Protein AF-0000000066290153 (afdb_homodimer)

InterPro domains:
  IPR003746 Protein of unknown function DUF167 [MF_00634] (7-95)
  IPR003746 Protein of unknown function DUF167 [PF02594] (12-81)
  IPR003746 Protein of unknown function DUF167 [PTHR13420] (4-84)
  IPR003746 Protein of unknown function DUF167 [SM01152] (7-83)
  IPR003746 Protein of unknown function DUF167 [TIGR00251] (12-81)
  IPR036591 YggU-like superfamily [G3DSA:3.30.1200.10] (1-94)
  IPR036591 YggU-like superfamily [SSF69786] (3-86)

Structure (mmCIF, N/CA/C/O backbone):
data_AF-0000000066290153-model_v1
#
loop_
_entity.id
_entity.type
_entity.pdbx_description
1 polymer 'UPF0235 protein A2cp1_1215'
#
loop_
_atom_site.group_PDB
_atom_site.id
_atom_site.type_symbol
_atom_site.label_atom_id
_atom_site.label_alt_id
_atom_site.label_comp_id
_atom_site.label_asym_id
_atom_site.label_entity_id
_atom_site.label_seq_id
_atom_site.pdbx_PDB_ins_code
_atom_site.Cartn_x
_atom_site.Cartn_y
_atom_site.Cartn_z
_atom_site.occupancy
_atom_site.B_iso_or_equiv
_atom_site.auth_seq_id
_atom_site.auth_comp_id
_atom_site.auth_asym_id
_atom_site.auth_atom_id
_atom_site.pdbx_PDB_model_num
ATOM 1 N N . MET A 1 1 ? 1.894 6.891 20.047 1 79.31 1 MET A N 1
ATOM 2 C CA . MET A 1 1 ? 3.133 7.406 19.469 1 79.31 1 MET A CA 1
ATOM 3 C C . MET A 1 1 ? 2.996 8.883 19.109 1 79.31 1 MET A C 1
ATOM 5 O O . MET A 1 1 ? 1.9 9.359 18.812 1 79.31 1 MET A O 1
ATOM 9 N N . ALA A 1 2 ? 4.18 9.609 19.156 1 89.5 2 ALA A N 1
ATOM 10 C CA . ALA A 1 2 ? 4.184 11.07 19.062 1 89.5 2 ALA A CA 1
ATOM 11 C C . ALA A 1 2 ? 3.672 11.531 17.688 1 89.5 2 ALA A C 1
ATOM 13 O O . ALA A 1 2 ? 3.129 12.633 17.578 1 89.5 2 ALA A O 1
ATOM 14 N N . TRP A 1 3 ? 3.691 10.664 16.734 1 97.62 3 TRP A N 1
ATOM 15 C CA . TRP A 1 3 ? 3.43 11.148 15.383 1 97.62 3 TRP A CA 1
ATOM 16 C C . TRP A 1 3 ? 1.979 10.906 14.984 1 97.62 3 TRP A C 1
ATOM 18 O O . TRP A 1 3 ? 1.568 11.234 13.867 1 97.62 3 TRP A O 1
ATOM 28 N N . ALA A 1 4 ? 1.177 10.398 15.883 1 98.19 4 ALA A N 1
ATOM 29 C CA . ALA A 1 4 ? -0.221 10.109 15.57 1 98.19 4 ALA A CA 1
ATOM 30 C C . ALA A 1 4 ? -1.14 10.578 16.703 1 98.19 4 ALA A C 1
ATOM 32 O O . ALA A 1 4 ? -0.844 10.367 17.875 1 98.19 4 ALA A O 1
ATOM 33 N N . ARG A 1 5 ? -2.205 11.188 16.312 1 98.31 5 ARG A N 1
ATOM 34 C CA . ARG A 1 5 ? -3.188 11.625 17.312 1 98.31 5 ARG A CA 1
ATOM 35 C C . ARG A 1 5 ? -4.605 11.516 16.75 1 98.31 5 ARG A C 1
ATOM 37 O O . ARG A 1 5 ? -4.801 11.5 15.539 1 98.31 5 ARG A O 1
ATOM 44 N N . ASP A 1 6 ? -5.543 11.438 17.625 1 98.44 6 ASP A N 1
ATOM 45 C CA . ASP A 1 6 ? -6.945 11.445 17.219 1 98.44 6 ASP A CA 1
ATOM 46 C C . ASP A 1 6 ? -7.504 12.867 17.188 1 98.44 6 ASP A C 1
ATOM 48 O O . ASP A 1 6 ? -7.246 13.656 18.094 1 98.44 6 ASP A O 1
ATOM 52 N N . GLU A 1 7 ? -8.156 13.188 16.109 1 96.94 7 GLU A N 1
ATOM 53 C CA . GLU A 1 7 ? -8.859 14.461 16 1 96.94 7 GLU A CA 1
ATOM 54 C C . GLU A 1 7 ? -10.18 14.305 15.258 1 96.94 7 GLU A C 1
ATOM 56 O O . GLU A 1 7 ? -10.188 13.961 14.07 1 96.94 7 GLU A O 1
ATOM 61 N N . GLY A 1 8 ? -11.312 14.594 15.906 1 93.44 8 GLY A N 1
ATOM 62 C CA . GLY A 1 8 ? -12.609 14.617 15.242 1 93.44 8 GLY A CA 1
ATOM 63 C C . GLY A 1 8 ? -12.961 13.297 14.586 1 93.44 8 GLY A C 1
ATOM 64 O O . GLY A 1 8 ? -13.367 13.273 13.422 1 93.44 8 GLY A O 1
ATOM 65 N N . GLY A 1 9 ? -12.664 12.141 15.117 1 93.69 9 GLY A N 1
ATOM 66 C CA . GLY A 1 9 ? -13.047 10.836 14.594 1 93.69 9 GLY A CA 1
ATOM 67 C C . GLY A 1 9 ? -12.086 10.32 13.539 1 93.69 9 GLY A C 1
ATOM 68 O O . GLY A 1 9 ? -12.406 9.383 12.797 1 93.69 9 GLY A O 1
ATOM 69 N N . ALA A 1 10 ? -10.938 11.039 13.453 1 98.25 10 ALA A N 1
ATOM 70 C CA . ALA A 1 10 ? -9.922 10.641 12.484 1 98.25 10 ALA A CA 1
ATOM 71 C C . ALA A 1 10 ? -8.539 10.617 13.117 1 98.25 10 ALA A C 1
ATOM 73 O O . ALA A 1 10 ? -8.328 11.195 14.188 1 98.25 10 ALA A O 1
ATOM 74 N N . ALA A 1 11 ? -7.73 9.844 12.492 1 98.69 11 ALA A N 1
ATOM 75 C CA . ALA A 1 11 ? -6.32 9.93 12.859 1 98.69 11 ALA A CA 1
ATOM 76 C C . ALA A 1 11 ? -5.617 11.047 12.102 1 98.69 11 ALA A C 1
ATOM 78 O O . ALA A 1 11 ? -5.84 11.227 10.906 1 98.69 11 ALA A O 1
ATOM 79 N N . VAL A 1 12 ? -4.84 11.781 12.82 1 98.81 12 VAL A N 1
ATOM 80 C CA . VAL A 1 12 ? -3.973 12.781 12.211 1 98.81 12 VAL A CA 1
ATOM 81 C C . VAL A 1 12 ? -2.512 12.375 12.383 1 98.81 12 VAL A C 1
ATOM 83 O O . VAL A 1 12 ? -2.059 12.133 13.508 1 98.81 12 VAL A O 1
ATOM 86 N N . LEU A 1 13 ? -1.799 12.328 11.258 1 98.69 13 LEU A N 1
ATOM 87 C CA . LEU A 1 13 ? -0.453 11.766 11.242 1 98.69 13 LEU A CA 1
ATOM 88 C C . LEU A 1 13 ? 0.575 12.836 10.867 1 98.69 13 LEU A C 1
ATOM 90 O O . LEU A 1 13 ? 0.387 13.57 9.898 1 98.69 13 LEU A O 1
ATOM 94 N N . GLU A 1 14 ? 1.616 12.938 11.633 1 98.62 14 GLU A N 1
ATOM 95 C CA . GLU A 1 14 ? 2.789 13.734 11.289 1 98.62 14 GLU A CA 1
ATOM 96 C C . GLU A 1 14 ? 3.836 12.891 10.562 1 98.62 14 GLU A C 1
ATOM 98 O O . GLU A 1 14 ? 4.395 11.961 11.133 1 98.62 14 GLU A O 1
ATOM 103 N N . ILE A 1 15 ? 4.105 13.312 9.273 1 98.19 15 ILE A N 1
ATOM 104 C CA . ILE A 1 15 ? 4.875 12.438 8.398 1 98.19 15 ILE A CA 1
ATOM 105 C C . ILE A 1 15 ? 6.082 13.188 7.844 1 98.19 15 ILE A C 1
ATOM 107 O O . ILE A 1 15 ? 5.977 14.367 7.484 1 98.19 15 ILE A O 1
ATOM 111 N N . LEU A 1 16 ? 7.199 12.562 7.828 1 97.69 16 LEU A N 1
ATOM 112 C CA . LEU A 1 16 ? 8.383 12.992 7.086 1 97.69 16 LEU A CA 1
ATOM 113 C C . LEU A 1 16 ? 8.57 12.148 5.832 1 97.69 16 LEU A C 1
ATOM 115 O O . LEU A 1 16 ? 8.844 10.945 5.918 1 97.69 16 LEU A O 1
ATOM 119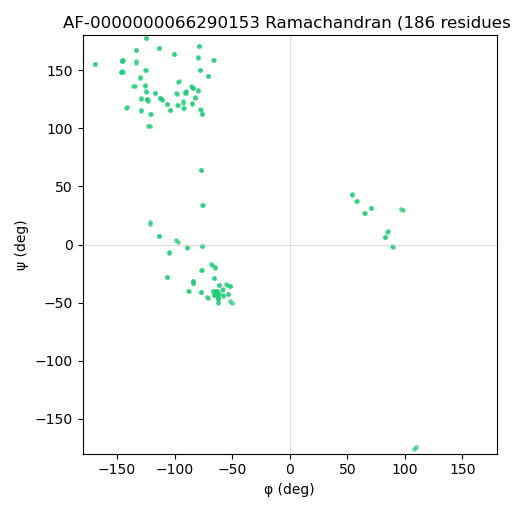 N N . VAL A 1 17 ? 8.469 12.766 4.637 1 97.12 17 VAL A N 1
ATOM 120 C CA . VAL A 1 17 ? 8.5 12.031 3.375 1 97.12 17 VAL A CA 1
ATOM 121 C C . VAL A 1 17 ? 9.914 12.062 2.797 1 97.12 17 VAL A C 1
ATOM 123 O O . VAL A 1 17 ? 10.586 13.094 2.844 1 97.12 17 VAL A O 1
ATOM 126 N N . GLN A 1 18 ? 10.328 10.953 2.252 1 96.94 18 GLN A N 1
ATOM 127 C CA . GLN A 1 18 ? 11.555 10.828 1.476 1 96.94 18 GLN A CA 1
ATOM 128 C C . GLN A 1 18 ? 11.273 10.328 0.064 1 96.94 18 GLN A C 1
ATOM 130 O O . GLN A 1 18 ? 11.117 9.117 -0.153 1 96.94 18 GLN A O 1
ATOM 135 N N . PRO A 1 19 ? 11.281 11.172 -0.861 1 96.94 19 PRO A N 1
ATOM 136 C CA . PRO A 1 19 ? 11.055 10.75 -2.246 1 96.94 19 PRO A CA 1
ATOM 137 C C . PRO A 1 19 ? 12.297 10.125 -2.883 1 96.94 19 PRO A C 1
ATOM 139 O O . PRO A 1 19 ? 13.336 10.008 -2.229 1 96.94 19 PRO A O 1
ATOM 142 N N . ARG A 1 20 ? 12.102 9.547 -4.078 1 96.38 20 ARG A N 1
ATOM 143 C CA . ARG A 1 20 ? 13.141 8.938 -4.895 1 96.38 20 ARG A CA 1
ATOM 144 C C . ARG A 1 20 ? 13.75 7.723 -4.195 1 96.38 20 ARG A C 1
ATOM 146 O O . ARG A 1 20 ? 14.945 7.457 -4.324 1 96.38 20 ARG A O 1
ATOM 153 N N . ALA A 1 21 ? 12.961 7.148 -3.385 1 97.06 21 ALA A N 1
ATOM 154 C CA . ALA A 1 21 ? 13.398 5.895 -2.781 1 97.06 21 ALA A CA 1
ATOM 155 C C . ALA A 1 21 ? 13.203 4.727 -3.748 1 97.06 21 ALA A C 1
ATOM 157 O O . ALA A 1 21 ? 12.445 4.832 -4.715 1 97.06 21 ALA A O 1
ATOM 158 N N . SER A 1 22 ? 13.891 3.674 -3.506 1 95.25 22 SER A N 1
ATOM 159 C CA . SER A 1 22 ? 13.781 2.492 -4.355 1 95.25 22 SER A CA 1
ATOM 160 C C . SER A 1 22 ? 12.5 1.722 -4.074 1 95.25 22 SER A C 1
ATOM 162 O O . SER A 1 22 ? 12.047 0.928 -4.902 1 95.25 22 SER A O 1
ATOM 164 N N . ARG A 1 23 ? 11.922 1.945 -2.846 1 95.44 23 ARG A N 1
ATOM 165 C CA . ARG A 1 23 ? 10.68 1.279 -2.473 1 95.44 23 ARG A CA 1
ATOM 166 C C . ARG A 1 23 ? 9.812 2.186 -1.606 1 95.44 23 ARG A C 1
ATOM 168 O O . ARG A 1 23 ? 10.305 3.156 -1.025 1 95.44 23 ARG A O 1
ATOM 175 N N . THR A 1 24 ? 8.547 1.884 -1.573 1 95.88 24 THR A N 1
ATOM 176 C CA . THR A 1 24 ? 7.594 2.594 -0.728 1 95.88 24 THR A CA 1
ATOM 177 C C . THR A 1 24 ? 7.348 1.83 0.571 1 95.88 24 THR A C 1
ATOM 179 O O . THR A 1 24 ? 6.883 0.689 0.547 1 95.88 24 THR A O 1
ATOM 182 N N . ARG A 1 25 ? 7.676 2.51 1.738 1 95.88 25 ARG A N 1
ATOM 183 C CA . ARG A 1 25 ? 7.496 1.858 3.033 1 95.88 25 ARG A CA 1
ATOM 184 C C . ARG A 1 25 ? 7.652 2.857 4.176 1 95.88 25 ARG A C 1
ATOM 186 O O . ARG A 1 25 ? 8.281 3.902 4.008 1 95.88 25 ARG A O 1
ATOM 193 N N . ALA A 1 26 ? 7.051 2.564 5.305 1 96.62 26 ALA A N 1
ATOM 194 C CA . ALA A 1 26 ? 7.328 3.279 6.547 1 96.62 26 ALA A CA 1
ATOM 195 C C . ALA A 1 26 ? 8.617 2.781 7.191 1 96.62 26 ALA A C 1
ATOM 197 O O . ALA A 1 26 ? 8.844 1.572 7.289 1 96.62 26 ALA A O 1
ATOM 198 N N . VAL A 1 27 ? 9.523 3.719 7.621 1 94.38 27 VAL A N 1
ATOM 199 C CA . VAL A 1 27 ? 10.836 3.262 8.07 1 94.38 27 VAL A CA 1
ATOM 200 C C . VAL A 1 27 ? 11.078 3.701 9.508 1 94.38 27 VAL A C 1
ATOM 202 O O . VAL A 1 27 ? 12.219 3.754 9.969 1 94.38 27 VAL A O 1
ATOM 205 N N . GLY A 1 28 ? 10.07 4.035 10.25 1 93.25 28 GLY A N 1
ATOM 206 C CA . GLY A 1 28 ? 10.195 4.355 11.656 1 93.25 28 GLY A CA 1
ATOM 207 C C . GLY A 1 28 ? 10.016 5.832 11.953 1 93.25 28 GLY A C 1
ATOM 208 O O . GLY A 1 28 ? 9.641 6.605 11.07 1 93.25 28 GLY A O 1
ATOM 209 N N . GLU A 1 29 ? 10.219 6.156 13.242 1 93.88 29 GLU A N 1
ATOM 210 C CA . GLU A 1 29 ? 10.031 7.527 13.711 1 93.88 29 GLU A CA 1
ATOM 211 C C . GLU A 1 29 ? 11.328 8.328 13.594 1 93.88 29 GLU A C 1
ATOM 213 O O . GLU A 1 29 ? 12.406 7.824 13.922 1 93.88 29 GLU A O 1
ATOM 218 N N . HIS A 1 30 ? 11.211 9.461 13.023 1 93.62 30 HIS A N 1
ATOM 219 C CA . HIS A 1 30 ? 12.312 10.406 12.922 1 93.62 30 HIS A CA 1
ATOM 220 C C . HIS A 1 30 ? 11.906 11.789 13.406 1 93.62 30 HIS A C 1
ATOM 222 O O . HIS A 1 30 ? 11.07 12.445 12.781 1 93.62 30 HIS A O 1
ATOM 228 N N . ASP A 1 31 ? 12.492 12.289 14.484 1 92.25 31 ASP A N 1
ATOM 229 C CA . ASP A 1 31 ? 12.242 13.617 15.039 1 92.25 31 ASP A CA 1
ATOM 230 C C . ASP A 1 31 ? 10.758 13.836 15.289 1 92.25 31 ASP A C 1
ATOM 232 O O . ASP A 1 31 ? 10.188 14.844 14.859 1 92.25 31 ASP A O 1
ATOM 236 N N . GLY A 1 32 ? 10.117 12.867 15.82 1 94.75 32 GLY A N 1
ATOM 237 C CA . GLY A 1 32 ? 8.727 12.977 16.234 1 94.75 32 GLY A CA 1
ATOM 238 C C . GLY A 1 32 ? 7.754 12.766 15.086 1 94.75 32 GLY A C 1
ATOM 239 O O . GLY A 1 32 ? 6.543 12.914 15.258 1 94.75 32 GLY A O 1
ATOM 240 N N . ARG A 1 33 ? 8.266 12.383 13.93 1 97.31 33 ARG A N 1
ATOM 241 C CA . ARG A 1 33 ? 7.438 12.148 12.758 1 97.31 33 ARG A CA 1
ATOM 242 C C . ARG A 1 33 ? 7.656 10.742 12.195 1 97.31 33 ARG A C 1
ATOM 244 O O . ARG A 1 33 ? 8.703 10.133 12.438 1 97.31 33 ARG A O 1
ATOM 251 N N . LEU A 1 34 ? 6.621 10.234 11.594 1 97.94 34 LEU A N 1
ATOM 252 C CA . LEU A 1 34 ? 6.777 8.961 10.898 1 97.94 34 LEU A CA 1
ATOM 253 C C . LEU A 1 34 ? 7.473 9.164 9.555 1 97.94 34 LEU A C 1
ATOM 255 O O . LEU A 1 34 ? 6.965 9.875 8.688 1 97.94 34 LEU A O 1
ATOM 259 N N . LYS A 1 35 ? 8.609 8.586 9.461 1 97.62 35 LYS A N 1
ATOM 260 C CA . LYS A 1 35 ? 9.32 8.68 8.188 1 97.62 35 LYS A CA 1
ATOM 261 C C . LYS A 1 35 ? 8.82 7.645 7.191 1 97.62 35 LYS A C 1
ATOM 263 O O . LYS A 1 35 ? 8.742 6.457 7.512 1 97.62 35 LYS A O 1
ATOM 268 N N . ILE A 1 36 ? 8.43 8.125 5.992 1 97.81 36 ILE A N 1
ATOM 269 C CA . ILE A 1 36 ? 7.949 7.266 4.918 1 97.81 36 ILE A CA 1
ATOM 270 C C . ILE A 1 36 ? 8.797 7.48 3.664 1 97.81 36 ILE A C 1
ATOM 272 O O . ILE A 1 36 ? 8.945 8.617 3.201 1 97.81 36 ILE A O 1
ATOM 276 N N . GLN A 1 37 ? 9.367 6.406 3.164 1 97.62 37 GLN A N 1
ATOM 277 C CA . GLN A 1 37 ? 10.039 6.398 1.866 1 97.62 37 GLN A CA 1
ATOM 278 C C . GLN A 1 37 ? 9.039 6.184 0.734 1 97.62 37 GLN A C 1
ATOM 280 O O . GLN A 1 37 ? 8.164 5.32 0.829 1 97.62 37 GLN A O 1
ATOM 285 N N . LEU A 1 38 ? 9.148 6.953 -0.328 1 97.12 38 LEU A N 1
ATOM 286 C CA . LEU A 1 38 ? 8.242 6.844 -1.471 1 97.12 38 LEU A CA 1
ATOM 287 C C . LEU A 1 38 ? 9.031 6.605 -2.758 1 97.12 38 LEU A C 1
ATOM 289 O O . LEU A 1 38 ? 9.961 7.352 -3.068 1 97.12 38 LEU A O 1
ATOM 293 N N . ALA A 1 39 ? 8.688 5.562 -3.449 1 95.88 39 ALA A N 1
ATOM 294 C CA . ALA A 1 39 ? 9.219 5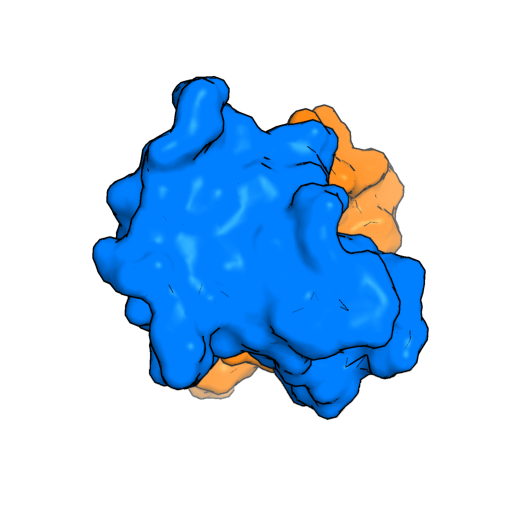.336 -4.789 1 95.88 39 ALA A CA 1
ATOM 295 C C . ALA A 1 39 ? 8.523 6.23 -5.812 1 95.88 39 ALA A C 1
ATOM 297 O O . ALA A 1 39 ? 7.824 5.742 -6.703 1 95.88 39 ALA A O 1
ATOM 298 N N . ALA A 1 40 ? 8.648 7.434 -5.738 1 94.75 40 ALA A N 1
ATOM 299 C CA . ALA A 1 40 ? 8.07 8.477 -6.578 1 94.75 40 ALA A CA 1
ATOM 300 C C . ALA A 1 40 ? 9.031 9.648 -6.738 1 94.75 40 ALA A C 1
ATOM 302 O O . ALA A 1 40 ? 9.844 9.922 -5.848 1 94.75 40 ALA A O 1
ATOM 303 N N . PRO A 1 41 ? 8.945 10.328 -7.898 1 94.19 41 PRO A N 1
ATOM 304 C CA . PRO A 1 41 ? 9.812 11.5 -8.07 1 94.19 41 PRO A CA 1
ATOM 305 C C . PRO A 1 41 ? 9.445 12.633 -7.117 1 94.19 41 PRO A C 1
ATOM 307 O O . PRO A 1 41 ? 8.328 12.68 -6.602 1 94.19 41 PRO A O 1
ATOM 310 N N . PRO A 1 42 ? 10.422 13.516 -6.895 1 91.38 42 PRO A N 1
ATOM 311 C CA . PRO A 1 42 ? 10.211 14.617 -5.949 1 91.38 42 PRO A CA 1
ATOM 312 C C . PRO A 1 42 ? 9.32 15.719 -6.52 1 91.38 42 PRO A C 1
ATOM 314 O O . PRO A 1 42 ? 9.719 16.891 -6.535 1 91.38 42 PRO A O 1
ATOM 317 N N . VAL A 1 43 ? 8.414 15.398 -7.289 1 90.69 43 VAL A N 1
ATOM 318 C CA . VAL A 1 43 ? 7.387 16.297 -7.789 1 90.69 43 VAL A CA 1
ATOM 319 C C . VAL A 1 43 ? 6.152 16.234 -6.891 1 90.69 43 VAL A C 1
ATOM 321 O O . VAL A 1 43 ? 5.59 15.156 -6.684 1 90.69 43 VAL A O 1
ATOM 324 N N . ASP A 1 44 ? 5.738 17.344 -6.375 1 84.06 44 ASP A N 1
ATOM 325 C CA . ASP A 1 44 ? 4.734 17.375 -5.316 1 84.06 44 ASP A CA 1
ATOM 326 C C . ASP A 1 44 ? 3.496 16.578 -5.699 1 84.06 44 ASP A C 1
ATOM 328 O O . ASP A 1 44 ? 3.035 15.727 -4.934 1 84.06 44 ASP A O 1
ATOM 332 N N . GLY A 1 45 ? 3.002 16.781 -6.797 1 91.5 45 GLY A N 1
ATOM 333 C CA . GLY A 1 45 ? 1.843 16.016 -7.242 1 91.5 45 GLY A CA 1
ATOM 334 C C . GLY A 1 45 ? 2.045 14.516 -7.164 1 91.5 45 GLY A C 1
ATOM 335 O O . GLY A 1 45 ? 1.199 13.797 -6.625 1 91.5 45 GLY A O 1
ATOM 336 N N . ALA A 1 46 ? 3.188 14.102 -7.57 1 93.69 46 ALA A N 1
ATOM 337 C CA . ALA A 1 46 ? 3.473 12.672 -7.617 1 93.69 46 ALA A CA 1
ATOM 338 C C . ALA A 1 46 ? 3.762 12.125 -6.223 1 93.69 46 ALA A C 1
ATOM 340 O O . ALA A 1 46 ? 3.27 11.055 -5.855 1 93.69 46 ALA A O 1
ATOM 341 N N . ALA A 1 47 ? 4.48 12.867 -5.473 1 96.25 47 ALA A N 1
ATOM 342 C CA . ALA A 1 47 ? 4.816 12.453 -4.113 1 96.25 47 ALA A CA 1
ATOM 343 C C . ALA A 1 47 ? 3.57 12.391 -3.234 1 96.25 47 ALA A C 1
ATOM 345 O O . ALA A 1 47 ? 3.383 11.438 -2.479 1 96.25 47 ALA A O 1
ATOM 346 N N . ASN A 1 48 ? 2.766 13.352 -3.352 1 96.94 48 ASN A N 1
ATOM 347 C CA . ASN A 1 48 ? 1.53 13.406 -2.576 1 96.94 48 ASN A CA 1
ATOM 348 C C . ASN A 1 48 ? 0.581 12.273 -2.953 1 96.94 48 ASN A C 1
ATOM 350 O O . ASN A 1 48 ? -0.008 11.633 -2.08 1 96.94 48 ASN A O 1
ATOM 354 N N . ALA A 1 49 ? 0.51 12.031 -4.23 1 95.31 49 ALA A N 1
ATOM 355 C CA . ALA A 1 49 ? -0.347 10.945 -4.703 1 95.31 49 ALA A CA 1
ATOM 356 C C . ALA A 1 49 ? 0.15 9.602 -4.195 1 95.31 49 ALA A C 1
ATOM 358 O O . ALA A 1 49 ? -0.639 8.781 -3.719 1 95.31 49 ALA A O 1
ATOM 359 N N . ALA A 1 50 ? 1.424 9.43 -4.258 1 95.94 50 ALA A N 1
ATOM 360 C CA . ALA A 1 50 ? 2.033 8.188 -3.785 1 95.94 50 ALA A CA 1
ATOM 361 C C . ALA A 1 50 ? 1.811 8.008 -2.287 1 95.94 50 ALA A C 1
ATOM 363 O O . ALA A 1 50 ? 1.529 6.902 -1.824 1 95.94 50 ALA A O 1
ATOM 364 N N . LEU A 1 51 ? 1.924 9.055 -1.558 1 97.5 51 LEU A N 1
ATOM 365 C CA . LEU A 1 51 ? 1.713 9.016 -0.115 1 97.5 51 LEU A CA 1
ATOM 366 C C . LEU A 1 51 ? 0.281 8.602 0.212 1 97.5 51 LEU A C 1
ATOM 368 O O . LEU A 1 51 ? 0.058 7.719 1.04 1 97.5 51 LEU A O 1
ATOM 372 N N . VAL A 1 52 ? -0.645 9.203 -0.458 1 97.38 52 VAL A N 1
ATOM 373 C CA . VAL A 1 52 ? -2.059 8.922 -0.234 1 97.38 52 VAL A CA 1
ATOM 374 C C . VAL A 1 52 ? -2.355 7.461 -0.566 1 97.38 52 VAL A C 1
ATOM 376 O O . VAL A 1 52 ? -3.014 6.766 0.209 1 97.38 52 VAL A O 1
ATOM 379 N N . GLU A 1 53 ? -1.843 7.078 -1.682 1 95.31 53 GLU A N 1
ATOM 380 C CA . GLU A 1 53 ? -2.064 5.695 -2.102 1 95.31 53 GLU A CA 1
ATOM 381 C C . GLU A 1 53 ? -1.466 4.711 -1.102 1 95.31 53 GLU A C 1
ATOM 383 O O . GLU A 1 53 ? -2.102 3.719 -0.741 1 95.31 53 GLU A O 1
ATOM 388 N N . PHE A 1 54 ? -0.277 4.977 -0.616 1 97.12 54 PHE A N 1
ATOM 389 C CA . PHE A 1 54 ? 0.407 4.121 0.348 1 97.12 54 PHE A CA 1
ATOM 390 C C . PHE A 1 54 ? -0.385 4.027 1.646 1 97.12 54 PHE A C 1
ATOM 392 O O . PHE A 1 54 ? -0.647 2.93 2.143 1 97.12 54 PHE A O 1
ATOM 399 N N . LEU A 1 55 ? -0.756 5.137 2.141 1 97.94 55 LEU A N 1
ATOM 400 C CA . LEU A 1 55 ? -1.472 5.168 3.412 1 97.94 55 LEU A CA 1
ATOM 401 C C . LEU A 1 55 ? -2.826 4.48 3.289 1 97.94 55 LEU A C 1
ATOM 403 O O . LEU A 1 55 ? -3.236 3.744 4.191 1 97.94 55 LEU A O 1
ATOM 407 N N . ALA A 1 56 ? -3.529 4.715 2.191 1 97.5 56 ALA A N 1
ATOM 408 C CA . ALA A 1 56 ? -4.828 4.082 1.982 1 97.5 56 ALA A CA 1
ATOM 409 C C . ALA A 1 56 ? -4.707 2.561 2.012 1 97.5 56 ALA A C 1
ATOM 411 O O . ALA A 1 56 ? -5.477 1.882 2.695 1 97.5 56 ALA A O 1
ATOM 412 N N . ALA A 1 57 ? -3.678 2.082 1.342 1 94.19 57 ALA A N 1
ATOM 413 C CA . ALA A 1 57 ? -3.482 0.638 1.251 1 94.19 57 ALA A CA 1
ATOM 414 C C . ALA A 1 57 ? -3.035 0.059 2.59 1 94.19 57 ALA A C 1
ATOM 416 O O . ALA A 1 57 ? -3.58 -0.946 3.053 1 94.19 57 ALA A O 1
ATOM 417 N N . ALA A 1 58 ? -2.088 0.69 3.244 1 95.06 58 ALA A N 1
ATOM 418 C CA . ALA A 1 58 ? -1.504 0.199 4.488 1 95.06 58 ALA A CA 1
ATOM 419 C C . ALA A 1 58 ? -2.535 0.193 5.613 1 95.06 58 ALA A C 1
ATOM 421 O O . ALA A 1 58 ? -2.48 -0.652 6.512 1 95.06 58 ALA A O 1
ATOM 422 N N . LEU A 1 59 ? -3.463 1.109 5.48 1 95.56 59 LEU A N 1
ATOM 423 C CA . LEU A 1 59 ? -4.426 1.261 6.566 1 95.56 59 LEU A CA 1
ATOM 424 C C . LEU A 1 59 ? -5.773 0.661 6.184 1 95.56 59 LEU A C 1
ATOM 426 O O . LEU A 1 59 ? -6.703 0.644 6.996 1 95.56 59 LEU A O 1
ATOM 430 N N . GLY A 1 60 ? -5.91 0.236 4.934 1 94 60 GLY A N 1
ATOM 431 C CA . GLY A 1 60 ? -7.129 -0.411 4.48 1 94 60 GLY A CA 1
ATOM 432 C C . GLY A 1 60 ? -8.305 0.542 4.367 1 94 60 GLY A C 1
ATOM 433 O O . GLY A 1 60 ? -9.438 0.173 4.672 1 94 60 GLY A O 1
ATOM 434 N N . VAL A 1 61 ? -8.047 1.789 4.051 1 96.56 61 VAL A N 1
ATOM 435 C CA . VAL A 1 61 ? -9.109 2.781 3.916 1 96.56 61 VAL A CA 1
ATOM 436 C C . VAL A 1 61 ? -9.211 3.236 2.463 1 96.56 61 VAL A C 1
ATOM 438 O O . VAL A 1 61 ? -8.359 2.895 1.639 1 96.56 61 VAL A O 1
ATOM 441 N N . ARG A 1 62 ? -10.336 4.02 2.111 1 96.75 62 ARG A N 1
ATOM 442 C CA . ARG A 1 62 ? -10.461 4.598 0.777 1 96.75 62 ARG A CA 1
ATOM 443 C C . ARG A 1 62 ? -9.469 5.738 0.578 1 96.75 62 ARG A C 1
ATOM 445 O O . ARG A 1 62 ? -9.164 6.473 1.52 1 96.75 62 ARG A O 1
ATOM 452 N N . ARG A 1 63 ? -9.008 5.82 -0.622 1 96.81 63 ARG A N 1
ATOM 453 C CA . ARG A 1 63 ? -8.148 6.957 -0.949 1 96.81 63 ARG A CA 1
ATOM 454 C C . ARG A 1 63 ? -8.812 8.273 -0.556 1 96.81 63 ARG A C 1
ATOM 456 O O . ARG A 1 63 ? -8.141 9.195 -0.091 1 96.81 63 ARG A O 1
ATOM 463 N N . ALA A 1 64 ? -10.07 8.367 -0.684 1 97.19 64 ALA A N 1
ATOM 464 C CA . ALA A 1 64 ? -10.82 9.586 -0.404 1 97.19 64 ALA A CA 1
ATOM 465 C C . ALA A 1 64 ? -10.82 9.898 1.089 1 97.19 64 ALA A C 1
ATOM 467 O O . ALA A 1 64 ? -11.148 11.016 1.493 1 97.19 64 ALA A O 1
ATOM 468 N N . ASP A 1 65 ? -10.5 8.945 1.879 1 97.94 65 ASP A N 1
ATOM 469 C CA . ASP A 1 65 ? -10.5 9.117 3.328 1 97.94 65 ASP A CA 1
ATOM 470 C C . ASP A 1 65 ? -9.141 9.617 3.816 1 97.94 65 ASP A C 1
ATOM 472 O O . ASP A 1 65 ? -8.961 9.883 5.008 1 97.94 65 ASP A O 1
ATOM 476 N N . VAL A 1 66 ? -8.211 9.758 2.939 1 98.5 66 VAL A N 1
ATOM 477 C CA . VAL A 1 66 ? -6.875 10.258 3.24 1 98.5 66 VAL A CA 1
ATOM 478 C C . VAL A 1 66 ? -6.723 11.68 2.697 1 98.5 66 VAL A C 1
ATOM 480 O O . VAL A 1 66 ? -6.844 11.906 1.491 1 98.5 66 VAL A O 1
ATOM 483 N N . GLU A 1 67 ? -6.43 12.617 3.561 1 98 67 GLU A N 1
ATOM 484 C CA . GLU A 1 67 ? -6.383 14.023 3.172 1 98 67 GLU A CA 1
ATOM 485 C C . GLU A 1 67 ? -5.078 14.68 3.625 1 98 67 GLU A C 1
ATOM 487 O O . GLU A 1 67 ? -4.719 14.609 4.801 1 98 67 GLU A O 1
ATOM 492 N N . LEU A 1 68 ? -4.406 15.258 2.711 1 97.88 68 LEU A N 1
ATOM 493 C CA . LEU A 1 68 ? -3.236 16.062 3.039 1 97.88 68 LEU A CA 1
ATOM 494 C C . LEU A 1 68 ? -3.65 17.422 3.611 1 97.88 68 LEU A C 1
ATOM 496 O O . LEU A 1 68 ? -4.172 18.266 2.889 1 97.88 68 LEU A O 1
ATOM 500 N N . LEU A 1 69 ? -3.387 17.656 4.859 1 97.5 69 LEU A N 1
ATOM 501 C CA . LEU A 1 69 ? -3.799 18.891 5.52 1 97.5 69 LEU A CA 1
ATOM 502 C C . LEU A 1 69 ? -2.742 19.984 5.348 1 97.5 69 LEU A C 1
ATOM 504 O O . LEU A 1 69 ? -3.074 21.156 5.191 1 97.5 69 LEU A O 1
ATOM 508 N N . ARG A 1 70 ? -1.495 19.547 5.453 1 97.06 70 ARG A N 1
ATOM 509 C CA . ARG A 1 70 ? -0.375 20.484 5.387 1 97.06 70 ARG A CA 1
ATOM 510 C C . ARG A 1 70 ? 0.839 19.828 4.73 1 97.06 70 ARG A C 1
ATOM 512 O O . ARG A 1 70 ? 1.046 18.625 4.852 1 97.06 70 ARG A O 1
ATOM 519 N N . GLY A 1 71 ? 1.638 20.656 4.023 1 95.88 71 GLY A N 1
ATOM 520 C CA . GLY A 1 71 ? 2.918 20.188 3.514 1 95.88 71 GLY A CA 1
ATOM 521 C C . GLY A 1 71 ? 2.857 19.766 2.061 1 95.88 71 GLY A C 1
ATOM 522 O O . GLY A 1 71 ? 3.564 18.828 1.656 1 95.88 71 GLY A O 1
ATOM 523 N N . GLU A 1 72 ? 2.039 20.312 1.294 1 92.56 72 GLU A N 1
ATOM 524 C CA . GLU A 1 72 ? 1.876 19.984 -0.12 1 92.56 72 GLU A CA 1
ATOM 525 C C . GLU A 1 72 ? 3.201 20.094 -0.87 1 92.56 72 GLU A C 1
ATOM 527 O O . GLU A 1 72 ? 3.504 19.281 -1.734 1 92.56 72 GLU A O 1
ATOM 532 N N . THR A 1 73 ? 3.982 21.047 -0.442 1 93 73 THR A N 1
ATOM 533 C CA . THR A 1 73 ? 5.203 21.281 -1.202 1 93 73 THR A CA 1
ATOM 534 C C . THR A 1 73 ? 6.434 20.938 -0.367 1 93 73 THR A C 1
ATOM 536 O O . THR A 1 73 ? 7.566 21.188 -0.788 1 93 73 THR A O 1
ATOM 539 N N . GLY A 1 74 ? 6.375 20.406 0.723 1 94.44 74 GLY A N 1
ATOM 540 C CA . GLY A 1 74 ? 7.504 20.125 1.591 1 94.44 74 GLY A CA 1
ATOM 541 C C . GLY A 1 74 ? 7.598 18.656 1.983 1 94.44 74 GLY A C 1
ATOM 542 O O . GLY A 1 74 ? 6.727 17.859 1.628 1 94.44 74 GLY A O 1
ATOM 543 N N . ARG A 1 75 ? 8.625 18.359 2.717 1 95.44 75 ARG A N 1
ATOM 544 C CA . ARG A 1 75 ? 8.852 16.984 3.16 1 95.44 75 ARG A CA 1
ATOM 545 C C . ARG A 1 75 ? 8.055 16.672 4.422 1 95.44 75 ARG A C 1
ATOM 547 O O . ARG A 1 75 ? 7.797 15.508 4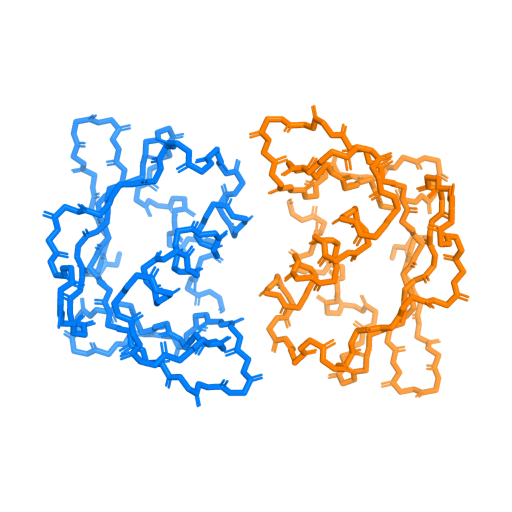.73 1 95.44 75 ARG A O 1
ATOM 554 N N . ARG A 1 76 ? 7.859 17.656 5.219 1 97.12 76 ARG A N 1
ATOM 555 C CA . ARG A 1 76 ? 7.047 17.469 6.418 1 97.12 76 ARG A CA 1
ATOM 556 C C . ARG A 1 76 ? 5.562 17.641 6.102 1 97.12 76 ARG A C 1
ATOM 558 O O . ARG A 1 76 ? 5.137 18.688 5.617 1 97.12 76 ARG A O 1
ATOM 565 N N . LYS A 1 77 ? 4.738 16.5 6.414 1 97.75 77 LYS A N 1
ATOM 566 C CA . LYS A 1 77 ? 3.332 16.484 6.023 1 97.75 77 LYS A CA 1
ATOM 567 C C . LYS A 1 77 ? 2.436 16.109 7.199 1 97.75 77 LYS A C 1
ATOM 569 O O . LYS A 1 77 ? 2.822 15.297 8.039 1 97.75 77 LYS A O 1
ATOM 574 N N . THR A 1 78 ? 1.347 16.734 7.172 1 98.38 78 THR A N 1
ATOM 575 C CA . THR A 1 78 ? 0.272 16.328 8.062 1 98.38 78 THR A CA 1
ATOM 576 C C . THR A 1 78 ? -0.883 15.719 7.277 1 98.38 78 THR A C 1
ATOM 578 O O . THR A 1 78 ? -1.418 16.344 6.363 1 98.38 78 THR A O 1
ATOM 581 N N . VAL A 1 79 ? -1.284 14.523 7.598 1 98.75 79 VAL A N 1
ATOM 582 C CA . VAL A 1 79 ? -2.305 13.797 6.848 1 98.75 79 VAL A CA 1
ATOM 583 C C . VAL A 1 79 ? -3.436 13.375 7.785 1 98.75 79 VAL A C 1
ATOM 585 O O . VAL A 1 79 ? -3.188 12.859 8.875 1 98.75 79 VAL A O 1
ATOM 588 N N . ARG A 1 80 ? -4.574 13.648 7.359 1 98.81 80 ARG A N 1
ATOM 589 C CA . ARG A 1 80 ? -5.766 13.188 8.07 1 98.81 80 ARG A CA 1
ATOM 590 C C . ARG A 1 80 ? -6.328 11.922 7.434 1 98.81 80 ARG A C 1
ATOM 592 O O . ARG A 1 80 ? -6.461 11.836 6.211 1 98.81 80 ARG A O 1
ATOM 599 N N . VAL A 1 81 ? -6.566 10.938 8.234 1 98.75 81 VAL A N 1
ATOM 600 C CA . VAL A 1 81 ? -7.152 9.688 7.766 1 98.75 81 VAL A CA 1
ATOM 601 C C . VAL A 1 81 ? -8.469 9.422 8.5 1 98.75 81 VAL A C 1
ATOM 603 O O . VAL A 1 81 ? -8.469 9.133 9.695 1 98.75 81 VAL A O 1
ATOM 606 N N . ALA A 1 82 ? -9.547 9.484 7.809 1 98.31 82 ALA A N 1
ATOM 607 C CA . ALA A 1 82 ? -10.875 9.258 8.391 1 98.31 82 ALA A CA 1
ATOM 608 C C . ALA A 1 82 ? -11.141 7.77 8.586 1 98.31 82 ALA A C 1
ATOM 610 O O . ALA A 1 82 ? -10.586 6.934 7.871 1 98.31 82 ALA A O 1
ATOM 611 N N . GLY A 1 83 ? -11.938 7.469 9.602 1 96 83 GLY A N 1
ATOM 612 C CA . GLY A 1 83 ? -12.453 6.117 9.75 1 96 83 GLY A CA 1
ATOM 613 C C . GLY A 1 83 ? -11.547 5.223 10.57 1 96 83 GLY A C 1
ATOM 614 O O . GLY A 1 83 ? -11.82 4.031 10.734 1 96 83 GLY A O 1
ATOM 615 N N . ILE A 1 84 ? -10.445 5.75 10.984 1 97.38 84 ILE A N 1
ATOM 616 C CA . ILE A 1 84 ? -9.562 4.953 11.828 1 97.38 84 ILE A CA 1
ATOM 617 C C . ILE A 1 84 ? -9.109 5.781 13.031 1 97.38 84 ILE A C 1
ATOM 619 O O . ILE A 1 84 ? -9.32 6.996 13.07 1 97.38 84 ILE A O 1
ATOM 623 N N . THR A 1 85 ? -8.508 5.09 14.008 1 97.94 85 THR A N 1
ATOM 624 C CA . THR A 1 85 ? -7.934 5.758 15.172 1 97.94 85 THR A CA 1
ATOM 625 C C . THR A 1 85 ? -6.418 5.883 15.031 1 97.94 85 THR A C 1
ATOM 627 O O . THR A 1 85 ? -5.809 5.195 14.211 1 97.94 85 THR A O 1
ATOM 630 N N . ALA A 1 86 ? -5.902 6.754 15.867 1 98.06 86 ALA A N 1
ATOM 631 C CA . ALA A 1 86 ? -4.449 6.883 15.938 1 98.06 86 ALA A CA 1
ATOM 632 C C . ALA A 1 86 ? -3.803 5.551 16.312 1 98.06 86 ALA A C 1
ATOM 634 O O . ALA A 1 86 ? -2.76 5.188 15.766 1 98.06 86 ALA A O 1
ATOM 635 N N . ALA A 1 87 ? -4.391 4.844 17.172 1 97 87 ALA A N 1
ATOM 636 C CA . ALA A 1 87 ? -3.855 3.559 17.625 1 97 87 ALA A CA 1
ATOM 637 C C . ALA A 1 87 ? -3.805 2.559 16.469 1 97 87 ALA A C 1
ATOM 639 O O . ALA A 1 87 ? -2.83 1.814 16.328 1 97 87 ALA A O 1
ATOM 640 N N . ALA A 1 88 ? -4.805 2.58 15.664 1 95.44 88 ALA A N 1
ATOM 641 C CA . ALA A 1 88 ? -4.855 1.682 14.516 1 95.44 88 ALA A CA 1
ATOM 642 C C . ALA A 1 88 ? -3.768 2.027 13.5 1 95.44 88 ALA A C 1
ATOM 644 O O . ALA A 1 88 ? -3.141 1.134 12.922 1 95.44 88 ALA A O 1
ATOM 645 N N . ALA A 1 89 ? -3.57 3.303 13.312 1 97.25 89 ALA A N 1
ATOM 646 C CA . ALA A 1 89 ? -2.535 3.742 12.375 1 97.25 89 ALA A CA 1
ATOM 647 C C . ALA A 1 89 ? -1.149 3.322 12.859 1 97.25 89 ALA A C 1
ATOM 649 O O . ALA A 1 89 ? -0.333 2.832 12.078 1 97.25 89 ALA A O 1
ATOM 650 N N . VAL A 1 90 ? -0.926 3.471 14.117 1 96.25 90 VAL A N 1
ATOM 651 C CA . VAL A 1 90 ? 0.365 3.113 14.695 1 96.25 90 VAL A CA 1
ATOM 652 C C . VAL A 1 90 ? 0.595 1.61 14.555 1 96.25 90 VAL A C 1
ATOM 654 O O . VAL A 1 90 ? 1.68 1.176 14.164 1 96.25 90 VAL A O 1
ATOM 657 N N . ALA A 1 91 ? -0.378 0.833 14.805 1 93.12 91 ALA A N 1
ATOM 658 C CA . ALA A 1 91 ? -0.265 -0.62 14.711 1 93.12 91 ALA A CA 1
ATOM 659 C C . ALA A 1 91 ? 0.075 -1.053 13.289 1 93.12 91 ALA A C 1
ATOM 661 O O . ALA A 1 91 ? 0.862 -1.98 13.086 1 93.12 91 ALA A O 1
ATOM 662 N N . ALA A 1 92 ? -0.453 -0.336 12.383 1 93.25 92 ALA A N 1
ATOM 663 C CA . ALA A 1 92 ? -0.307 -0.737 10.984 1 93.25 92 ALA A CA 1
ATOM 664 C C . ALA A 1 92 ? 1.016 -0.243 10.406 1 93.25 92 ALA A C 1
ATOM 666 O O . ALA A 1 92 ? 1.611 -0.901 9.547 1 93.25 92 ALA A O 1
ATOM 667 N N . LEU A 1 93 ? 1.494 0.922 10.867 1 95.44 93 LEU A N 1
ATOM 668 C CA . LEU A 1 93 ? 2.588 1.591 10.172 1 95.44 93 LEU A CA 1
ATOM 669 C C . LEU A 1 93 ? 3.889 1.468 10.961 1 95.44 93 LEU A C 1
ATOM 671 O O . LEU A 1 93 ? 4.973 1.705 10.414 1 95.44 93 LEU A O 1
ATOM 675 N N . ALA A 1 94 ? 3.869 1.341 12.297 1 84.56 94 ALA A N 1
ATOM 676 C CA . ALA A 1 94 ? 5.062 1.35 13.141 1 84.56 94 ALA A CA 1
ATOM 677 C C . ALA A 1 94 ? 5.801 0.016 13.062 1 84.56 94 ALA A C 1
ATOM 679 O O . ALA A 1 94 ? 6.91 -0.12 13.578 1 84.56 94 ALA A O 1
ATOM 680 N N . SER A 1 95 ? 5.277 -1.001 12.266 1 62.12 95 SER A N 1
ATOM 681 C CA . SER A 1 95 ? 5.984 -2.275 12.312 1 62.12 95 SER A CA 1
ATOM 682 C C . SER A 1 95 ? 7.203 -2.264 11.391 1 62.12 95 SER A C 1
ATOM 684 O O . SE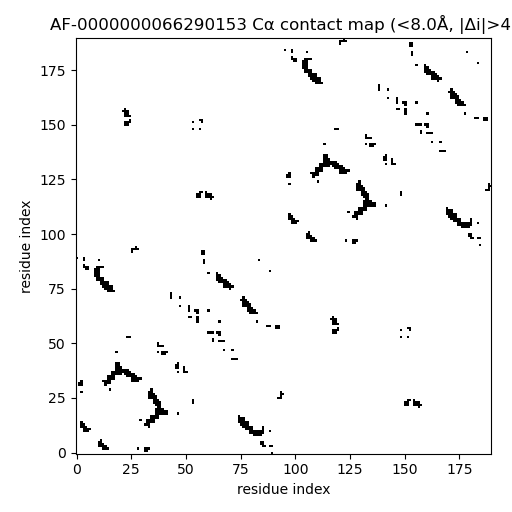R A 1 95 ? 7.25 -1.503 10.422 1 62.12 95 SER A O 1
ATOM 686 N N . MET B 1 1 ? 0.54 -20.641 5.891 1 79.5 1 MET B N 1
ATOM 687 C CA . MET B 1 1 ? -0.786 -20.562 5.285 1 79.5 1 MET B CA 1
ATOM 688 C C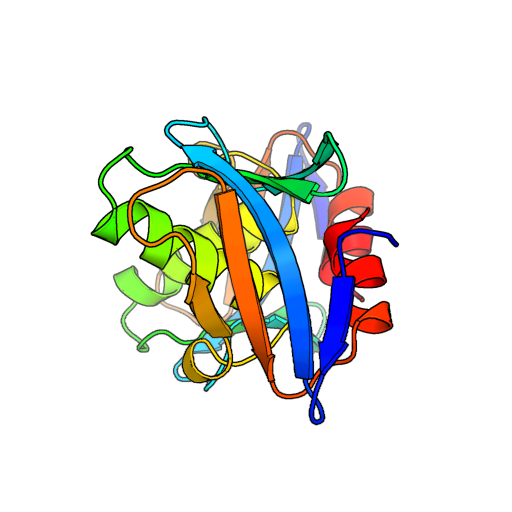 . MET B 1 1 ? -0.776 -21.125 3.871 1 79.5 1 MET B C 1
ATOM 690 O O . MET B 1 1 ? 0.25 -21.094 3.189 1 79.5 1 MET B O 1
ATOM 694 N N . ALA B 1 2 ? -1.983 -21.641 3.445 1 89.62 2 ALA B N 1
ATOM 695 C CA . ALA B 1 2 ? -2.084 -22.422 2.211 1 89.62 2 ALA B CA 1
ATOM 696 C C . ALA B 1 2 ? -1.76 -21.562 0.995 1 89.62 2 ALA B C 1
ATOM 698 O O . ALA B 1 2 ? -1.3 -22.062 -0.03 1 89.62 2 ALA B O 1
ATOM 699 N N . TRP B 1 3 ? -1.853 -20.281 1.148 1 97.56 3 TRP B N 1
ATOM 700 C CA . TRP B 1 3 ? -1.778 -19.438 -0.049 1 97.56 3 TRP B CA 1
ATOM 701 C C . TRP B 1 3 ? -0.367 -18.906 -0.246 1 97.56 3 TRP B C 1
ATOM 703 O O . TRP B 1 3 ? -0.108 -18.156 -1.2 1 97.56 3 TRP B O 1
ATOM 713 N N . ALA B 1 4 ? 0.561 -19.266 0.589 1 98.19 4 ALA B N 1
ATOM 714 C CA . ALA B 1 4 ? 1.93 -18.766 0.485 1 98.19 4 ALA B CA 1
ATOM 715 C C . ALA B 1 4 ? 2.941 -19.906 0.644 1 98.19 4 ALA B C 1
ATOM 717 O O . ALA B 1 4 ? 2.789 -20.766 1.517 1 98.19 4 ALA B O 1
ATOM 718 N N . ARG B 1 5 ? 3.928 -19.891 -0.193 1 98.31 5 ARG B N 1
ATOM 719 C CA . ARG B 1 5 ? 4.988 -20.891 -0.09 1 98.31 5 ARG B CA 1
ATOM 720 C C . ARG B 1 5 ? 6.34 -20.297 -0.481 1 98.31 5 ARG B C 1
ATOM 722 O O . ARG B 1 5 ? 6.398 -19.281 -1.184 1 98.31 5 ARG B O 1
ATOM 729 N N . ASP B 1 6 ? 7.375 -20.891 -0.032 1 98.44 6 ASP B N 1
ATOM 730 C CA . ASP B 1 6 ? 8.719 -20.484 -0.431 1 98.44 6 ASP B CA 1
ATOM 731 C C . ASP B 1 6 ? 9.18 -21.25 -1.666 1 98.44 6 ASP B C 1
ATOM 733 O O . ASP B 1 6 ? 8.984 -22.469 -1.758 1 98.44 6 ASP B O 1
ATOM 737 N N . GLU B 1 7 ? 9.688 -20.531 -2.619 1 96.94 7 GLU B N 1
ATOM 738 C CA . GLU B 1 7 ? 10.281 -21.141 -3.803 1 96.94 7 GLU B CA 1
ATOM 739 C C . GLU B 1 7 ? 11.523 -20.375 -4.258 1 96.94 7 GLU B C 1
ATOM 741 O O . GLU B 1 7 ? 11.422 -19.203 -4.656 1 96.94 7 GLU B O 1
ATOM 746 N N . GLY B 1 8 ? 12.695 -21.016 -4.25 1 93.5 8 GLY B N 1
ATOM 747 C CA . GLY B 1 8 ? 13.898 -20.406 -4.793 1 93.5 8 GLY B CA 1
ATOM 748 C C . GLY B 1 8 ? 14.258 -19.094 -4.145 1 93.5 8 GLY B C 1
ATOM 749 O O . GLY B 1 8 ? 14.531 -18.109 -4.84 1 93.5 8 GLY B O 1
ATOM 750 N N . GLY B 1 9 ? 14.102 -18.859 -2.854 1 93.81 9 GLY B N 1
ATOM 751 C CA . GLY B 1 9 ? 14.492 -17.656 -2.146 1 93.81 9 GLY B CA 1
ATOM 752 C C . GLY B 1 9 ? 13.453 -16.547 -2.217 1 93.81 9 GLY B C 1
ATOM 753 O O . GLY B 1 9 ? 13.742 -15.391 -1.921 1 93.81 9 GLY B O 1
ATOM 754 N N . ALA B 1 10 ? 12.266 -16.969 -2.721 1 98.25 10 ALA B N 1
ATOM 755 C CA . ALA B 1 10 ? 11.172 -16 -2.83 1 98.25 10 ALA B CA 1
ATOM 756 C C . ALA B 1 10 ? 9.875 -16.594 -2.283 1 98.25 10 ALA B C 1
ATOM 758 O O . ALA B 1 10 ? 9.758 -17.797 -2.115 1 98.25 10 ALA B O 1
ATOM 759 N N . ALA B 1 11 ? 9.039 -15.672 -1.933 1 98.69 11 ALA B N 1
ATOM 760 C CA . ALA B 1 11 ? 7.68 -16.109 -1.625 1 98.69 11 ALA B CA 1
ATOM 761 C C . ALA B 1 11 ? 6.828 -16.188 -2.889 1 98.69 11 ALA B C 1
ATOM 763 O O . ALA B 1 11 ? 6.902 -15.305 -3.746 1 98.69 11 ALA B O 1
ATOM 764 N N . VAL B 1 12 ? 6.094 -17.234 -2.98 1 98.81 12 VAL B N 1
ATOM 765 C CA . VAL B 1 12 ? 5.102 -17.375 -4.043 1 98.81 12 VAL B CA 1
ATOM 766 C C . VAL B 1 12 ? 3.697 -17.359 -3.443 1 98.81 12 VAL B C 1
ATOM 768 O O . VAL B 1 12 ? 3.393 -18.156 -2.551 1 98.81 12 VAL B O 1
ATOM 771 N N . LEU B 1 13 ? 2.871 -16.469 -3.971 1 98.69 13 LEU B N 1
ATOM 772 C CA . LEU B 1 13 ? 1.566 -16.203 -3.373 1 98.69 13 LEU B CA 1
ATOM 773 C C . LEU B 1 13 ? 0.442 -16.578 -4.332 1 98.69 13 LEU B C 1
ATOM 775 O O . LEU B 1 13 ? 0.473 -16.219 -5.508 1 98.69 13 LEU B O 1
ATOM 779 N N . GLU B 1 14 ? -0.508 -17.312 -3.857 1 98.62 14 GLU B N 1
ATOM 780 C CA . GLU B 1 14 ? -1.756 -17.578 -4.57 1 98.62 14 GLU B CA 1
ATOM 781 C C . GLU B 1 14 ? -2.828 -16.562 -4.188 1 98.62 14 GLU B C 1
ATOM 783 O O . GLU B 1 14 ? -3.264 -16.516 -3.035 1 98.62 14 GLU B O 1
ATOM 788 N N . ILE B 1 15 ? -3.268 -15.789 -5.23 1 98.19 15 ILE B N 1
ATOM 789 C CA . ILE B 1 15 ? -4.082 -14.609 -4.93 1 98.19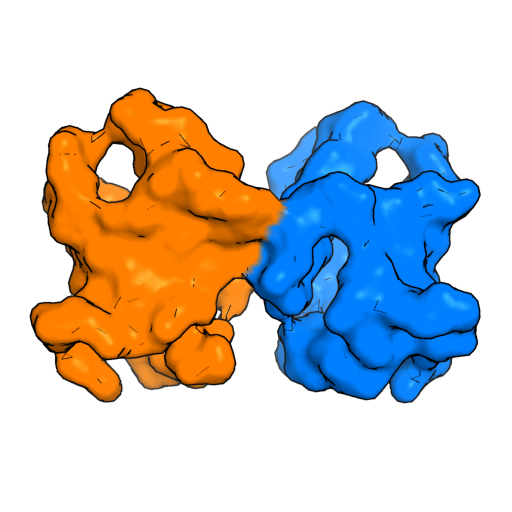 15 ILE B CA 1
ATOM 790 C C . ILE B 1 15 ? -5.387 -14.68 -5.719 1 98.19 15 ILE B C 1
ATOM 792 O O . ILE B 1 15 ? -5.398 -15.062 -6.891 1 98.19 15 ILE B O 1
ATOM 796 N N . LEU B 1 16 ? -6.461 -14.359 -5.09 1 97.62 16 LEU B N 1
ATOM 797 C CA . LEU B 1 16 ? -7.742 -14.07 -5.727 1 97.62 16 LEU B CA 1
ATOM 798 C C . LEU B 1 16 ? -8.023 -12.57 -5.738 1 97.62 16 LEU B C 1
ATOM 80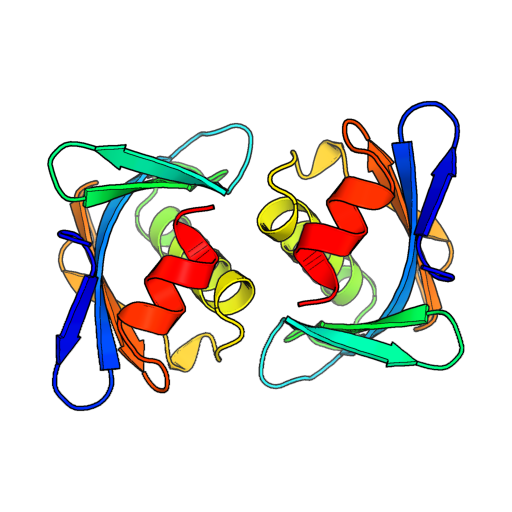0 O O . LEU B 1 16 ? -8.211 -11.961 -4.684 1 97.62 16 LEU B O 1
ATOM 804 N N . VAL B 1 17 ? -8.094 -11.969 -6.93 1 97.06 17 VAL B N 1
ATOM 805 C CA . VAL B 1 17 ? -8.227 -10.523 -7.055 1 97.06 17 VAL B CA 1
ATOM 806 C C . VAL B 1 17 ? -9.695 -10.156 -7.242 1 97.06 17 VAL B C 1
ATOM 808 O O . VAL B 1 17 ? -10.422 -10.828 -7.973 1 97.06 17 VAL B O 1
ATOM 811 N N . GLN B 1 18 ? -10.102 -9.07 -6.617 1 96.88 18 GLN B N 1
ATOM 812 C CA . GLN B 1 18 ? -11.406 -8.445 -6.82 1 96.88 18 GLN B CA 1
ATOM 813 C C . GLN B 1 18 ? -11.258 -6.992 -7.254 1 96.88 18 GLN B C 1
ATOM 815 O O . GLN B 1 18 ? -11.062 -6.105 -6.418 1 96.88 18 GLN B O 1
ATOM 820 N N . PRO B 1 19 ? -11.414 -6.734 -8.469 1 96.88 19 PRO B N 1
ATOM 821 C CA . PRO B 1 19 ? -11.32 -5.352 -8.945 1 96.88 19 PRO B CA 1
ATOM 822 C C . PRO B 1 19 ? -12.586 -4.547 -8.664 1 96.88 19 PRO B C 1
ATOM 824 O O . PRO B 1 19 ? -13.531 -5.07 -8.07 1 96.88 19 PRO B O 1
ATOM 827 N N . ARG B 1 20 ? -12.5 -3.223 -8.891 1 96.31 20 ARG B N 1
ATOM 828 C CA . ARG B 1 20 ? -13.594 -2.266 -8.742 1 96.31 20 ARG B CA 1
ATOM 829 C C . ARG B 1 20 ? -14.039 -2.162 -7.293 1 96.31 20 ARG B C 1
ATOM 831 O O . ARG B 1 20 ? -15.227 -1.968 -7.016 1 96.31 20 ARG B O 1
ATOM 838 N N . ALA B 1 21 ? -13.141 -2.441 -6.449 1 97 21 ALA B N 1
ATOM 839 C CA . ALA B 1 21 ? -13.438 -2.227 -5.031 1 97 21 ALA B CA 1
ATOM 840 C C . ALA B 1 21 ? -13.281 -0.755 -4.66 1 97 21 ALA B C 1
ATOM 842 O O . ALA B 1 21 ? -12.656 0.016 -5.387 1 97 21 ALA B O 1
ATOM 843 N N . SER B 1 22 ? -13.859 -0.378 -3.584 1 95.12 22 SER B N 1
ATOM 844 C CA . SER B 1 22 ? -13.781 1.004 -3.121 1 95.12 22 SER B CA 1
ATOM 845 C C . SER B 1 22 ? -12.43 1.295 -2.479 1 95.12 22 SER B C 1
ATOM 847 O O . SER B 1 22 ? -12.031 2.455 -2.355 1 95.12 22 SER B O 1
ATOM 849 N N . ARG B 1 23 ? -11.742 0.196 -2.029 1 95.31 23 ARG B N 1
ATOM 850 C CA . ARG B 1 23 ? -10.422 0.351 -1.416 1 95.31 23 ARG B CA 1
ATOM 851 C C . ARG B 1 23 ? -9.516 -0.828 -1.758 1 95.31 23 ARG B C 1
ATOM 853 O O . ARG B 1 23 ? -10 -1.893 -2.154 1 95.31 23 ARG B O 1
ATOM 860 N N . THR B 1 24 ? -8.25 -0.605 -1.64 1 95.81 24 THR B N 1
ATOM 861 C CA . THR B 1 24 ? -7.25 -1.649 -1.842 1 95.81 24 THR B CA 1
ATOM 862 C C . THR B 1 24 ? -6.816 -2.246 -0.507 1 95.81 24 THR B C 1
ATOM 864 O O . THR B 1 24 ? -6.289 -1.539 0.354 1 95.81 24 THR B O 1
ATOM 867 N N . ARG B 1 25 ? -7.035 -3.604 -0.346 1 95.81 25 ARG B N 1
ATOM 868 C CA . ARG B 1 25 ? -6.672 -4.266 0.903 1 95.81 25 ARG B CA 1
ATOM 869 C C . ARG B 1 25 ? -6.754 -5.781 0.762 1 95.81 25 ARG B C 1
ATOM 871 O O . ARG B 1 25 ? -7.465 -6.293 -0.108 1 95.81 25 ARG B O 1
ATOM 878 N N . ALA B 1 26 ? -6.016 -6.492 1.576 1 96.5 26 ALA B N 1
ATOM 879 C CA . ALA B 1 26 ? -6.191 -7.934 1.736 1 96.5 26 ALA B CA 1
ATOM 880 C C . ALA B 1 26 ? -7.371 -8.242 2.658 1 96.5 26 ALA B C 1
ATOM 882 O O . ALA B 1 26 ? -7.516 -7.629 3.717 1 96.5 26 ALA B O 1
ATOM 883 N N . VAL B 1 27 ? -8.281 -9.188 2.246 1 94.25 27 VAL B N 1
ATOM 884 C CA . VAL B 1 27 ? -9.508 -9.359 3.023 1 94.25 27 VAL B CA 1
ATOM 885 C C . VAL B 1 27 ? -9.602 -10.797 3.527 1 94.25 27 VAL B C 1
ATOM 887 O O . VAL B 1 27 ? -10.672 -11.258 3.926 1 94.25 27 VAL B O 1
ATOM 890 N N . GLY B 1 28 ? -8.539 -11.539 3.545 1 93.12 28 GLY B N 1
ATOM 891 C CA . GLY B 1 28 ? -8.516 -12.883 4.109 1 93.12 28 GLY B CA 1
ATOM 892 C C . GLY B 1 28 ? -8.383 -13.969 3.059 1 93.12 28 GLY B C 1
ATOM 893 O O . GLY B 1 28 ? -8.148 -13.68 1.884 1 93.12 28 GLY B O 1
ATOM 894 N N . GLU B 1 29 ? -8.477 -15.211 3.549 1 93.69 29 GLU B N 1
ATOM 895 C CA . GLU B 1 29 ? -8.312 -16.375 2.684 1 93.69 29 GLU B CA 1
ATOM 896 C C . GLU B 1 29 ? -9.656 -16.828 2.113 1 93.69 29 GLU B C 1
ATOM 898 O O . GLU B 1 29 ? -10.656 -16.875 2.832 1 93.69 29 GLU B O 1
ATOM 903 N N . HIS B 1 30 ? -9.672 -17.016 0.858 1 93.5 30 HIS B N 1
ATOM 904 C CA . HIS B 1 30 ? -10.836 -17.547 0.158 1 93.5 30 HIS B CA 1
ATOM 905 C C . HIS B 1 30 ? -10.445 -18.719 -0.736 1 93.5 30 HIS B C 1
ATOM 907 O O . HIS B 1 30 ? -9.727 -18.547 -1.719 1 93.5 30 HIS B O 1
ATOM 913 N N . ASP B 1 31 ? -10.93 -19.922 -0.462 1 92.19 31 ASP B N 1
ATOM 914 C CA . ASP B 1 31 ? -10.695 -21.125 -1.25 1 92.19 31 ASP B CA 1
ATOM 915 C C . ASP B 1 31 ? -9.203 -21.375 -1.453 1 92.19 31 ASP B C 1
ATOM 917 O O . ASP B 1 31 ? -8.75 -21.562 -2.582 1 92.19 31 ASP B O 1
ATOM 921 N N . GLY B 1 32 ? -8.453 -21.203 -0.431 1 94.69 32 GLY B N 1
ATOM 922 C CA . GLY B 1 32 ? -7.035 -21.516 -0.453 1 94.69 32 GLY B CA 1
ATOM 923 C C . GLY B 1 32 ? -6.191 -20.406 -1.047 1 94.69 32 GLY B C 1
ATOM 924 O O . GLY B 1 32 ? -4.977 -20.547 -1.205 1 94.69 32 GLY B O 1
ATOM 925 N N . ARG B 1 33 ? -6.812 -19.266 -1.331 1 97.31 33 ARG B N 1
ATOM 926 C CA . ARG B 1 33 ? -6.109 -18.125 -1.909 1 97.31 33 ARG B CA 1
ATOM 927 C C . ARG B 1 33 ? -6.312 -16.875 -1.064 1 97.31 33 ARG B C 1
ATOM 929 O O . ARG B 1 33 ? -7.281 -16.781 -0.305 1 97.31 33 ARG B O 1
ATOM 936 N N . LEU B 1 34 ? -5.324 -16.031 -1.104 1 97.94 34 LEU B N 1
ATOM 937 C CA . LEU B 1 34 ? -5.48 -14.734 -0.455 1 97.94 34 LEU B CA 1
ATOM 938 C C . LEU B 1 34 ? -6.336 -13.797 -1.307 1 97.94 34 LEU B C 1
ATOM 940 O O . LEU B 1 34 ? -5.973 -13.477 -2.441 1 97.94 34 LEU B O 1
ATOM 944 N N . LYS B 1 35 ? -7.43 -13.461 -0.775 1 97.56 35 LYS B N 1
ATOM 945 C CA . LYS B 1 35 ? -8.289 -12.531 -1.5 1 97.56 35 LYS B CA 1
ATOM 946 C C . LYS B 1 35 ? -7.84 -11.086 -1.283 1 97.56 35 LYS B C 1
ATOM 948 O O . LYS B 1 35 ? -7.652 -10.656 -0.144 1 97.56 35 LYS B O 1
ATOM 953 N N . ILE B 1 36 ? -7.625 -10.367 -2.4 1 97.81 36 ILE B N 1
ATOM 954 C CA . ILE B 1 36 ? -7.223 -8.961 -2.371 1 97.81 36 ILE B CA 1
ATOM 955 C C . ILE B 1 36 ? -8.219 -8.125 -3.168 1 97.81 36 ILE B C 1
ATOM 957 O O . ILE B 1 36 ? -8.492 -8.406 -4.336 1 97.81 36 ILE B O 1
ATOM 961 N N . GLN B 1 37 ? -8.781 -7.121 -2.518 1 97.56 37 GLN B N 1
ATOM 962 C CA . GLN B 1 37 ? -9.594 -6.105 -3.178 1 97.56 37 GLN B CA 1
ATOM 963 C C . GLN B 1 37 ? -8.719 -5 -3.764 1 97.56 37 GLN B C 1
ATOM 965 O O . GLN B 1 37 ? -7.781 -4.527 -3.111 1 97.56 37 GLN B O 1
ATOM 970 N N . LEU B 1 38 ? -8.984 -4.59 -4.98 1 97.06 38 LEU B N 1
ATOM 971 C CA . LEU B 1 38 ? -8.219 -3.545 -5.648 1 97.06 38 LEU B CA 1
ATOM 972 C C . LEU B 1 38 ? -9.125 -2.41 -6.105 1 97.06 38 LEU B C 1
ATOM 974 O O . LEU B 1 38 ? -10.133 -2.646 -6.781 1 97.06 38 LEU B O 1
ATOM 978 N N . ALA B 1 39 ? -8.812 -1.225 -5.691 1 95.75 39 ALA B N 1
ATOM 979 C CA . ALA B 1 39 ? -9.484 -0.036 -6.215 1 95.75 39 ALA B CA 1
ATOM 980 C C . ALA B 1 39 ? -8.961 0.315 -7.609 1 95.75 39 ALA B C 1
ATOM 982 O O . ALA B 1 39 ? -8.344 1.362 -7.801 1 95.75 39 ALA B O 1
ATOM 983 N N . ALA B 1 40 ? -9.141 -0.449 -8.523 1 94.62 40 ALA B N 1
ATOM 984 C CA . ALA B 1 40 ? -8.727 -0.34 -9.922 1 94.62 40 ALA B CA 1
ATOM 985 C C . ALA B 1 40 ? -9.766 -0.946 -10.852 1 94.62 40 ALA B C 1
ATOM 987 O O . ALA B 1 40 ? -10.484 -1.878 -10.477 1 94.62 40 ALA B O 1
ATOM 988 N N . PRO B 1 41 ? -9.867 -0.376 -12.07 1 94.06 41 PRO B N 1
ATOM 989 C CA . PRO B 1 41 ? -10.812 -0.968 -13.023 1 94.06 41 PRO B CA 1
ATOM 990 C C . PRO B 1 41 ? -10.414 -2.381 -13.445 1 94.06 41 PRO B C 1
ATOM 992 O O . PRO B 1 41 ? -9.25 -2.764 -13.32 1 94.06 41 PRO B O 1
ATOM 995 N N . PRO B 1 42 ? -11.398 -3.137 -13.938 1 91.19 42 PRO B N 1
ATOM 996 C CA . PRO B 1 42 ? -11.148 -4.527 -14.312 1 91.19 42 PRO B CA 1
ATOM 997 C C . PRO B 1 42 ? -10.398 -4.656 -15.641 1 91.19 42 PRO B C 1
ATOM 999 O O . PRO B 1 42 ? -10.859 -5.34 -16.547 1 91.19 42 PRO B O 1
ATOM 1002 N N . VAL B 1 43 ? -9.562 -3.781 -15.922 1 90.5 43 VAL B N 1
ATOM 1003 C CA . VAL B 1 43 ? -8.641 -3.838 -17.047 1 90.5 43 VAL B CA 1
ATOM 1004 C C . VAL B 1 43 ? -7.32 -4.461 -16.625 1 90.5 43 VAL B C 1
ATOM 1006 O O . VAL B 1 43 ? -6.668 -3.967 -15.695 1 90.5 43 VAL B O 1
ATOM 1009 N N . ASP B 1 44 ? -6.926 -5.508 -17.25 1 84.31 44 ASP B N 1
ATOM 1010 C CA . ASP B 1 44 ? -5.816 -6.336 -16.797 1 84.31 44 ASP B CA 1
ATOM 1011 C C . ASP B 1 44 ? -4.582 -5.488 -16.5 1 84.31 44 ASP B C 1
ATOM 1013 O O . ASP B 1 44 ? -3.996 -5.582 -15.422 1 84.31 44 ASP B O 1
ATOM 1017 N N . GLY B 1 45 ? -4.211 -4.684 -17.359 1 91.44 45 GLY B N 1
ATOM 1018 C CA . GLY B 1 45 ? -3.062 -3.818 -17.125 1 91.44 45 GLY B CA 1
ATOM 1019 C C . GLY B 1 45 ? -3.166 -3.02 -15.844 1 91.44 45 GLY B C 1
ATOM 1020 O O . GLY B 1 45 ? -2.223 -2.984 -15.047 1 91.44 45 GLY B O 1
ATOM 1021 N N . ALA B 1 46 ? -4.328 -2.512 -15.609 1 93.56 46 ALA B N 1
ATOM 1022 C CA . ALA B 1 46 ? -4.531 -1.658 -14.445 1 93.56 46 ALA B CA 1
ATOM 1023 C C . ALA B 1 46 ? -4.629 -2.488 -13.164 1 93.56 46 ALA B C 1
ATOM 1025 O O . ALA B 1 46 ? -4.039 -2.137 -12.141 1 93.56 46 ALA B O 1
ATOM 1026 N N . ALA B 1 47 ? -5.301 -3.566 -13.258 1 96.19 47 ALA B N 1
ATOM 1027 C CA . ALA B 1 47 ? -5.453 -4.449 -12.109 1 96.19 47 ALA B CA 1
ATOM 1028 C C . ALA B 1 47 ? -4.117 -5.059 -11.695 1 96.19 47 ALA B C 1
ATOM 1030 O O . ALA B 1 47 ? -3.787 -5.105 -10.508 1 96.19 47 ALA B O 1
ATOM 1031 N N . ASN B 1 48 ? -3.381 -5.477 -12.633 1 96.94 48 ASN B N 1
ATOM 1032 C CA . ASN B 1 48 ? -2.07 -6.062 -12.383 1 96.94 48 ASN B CA 1
ATOM 1033 C C . ASN B 1 48 ? -1.104 -5.043 -11.781 1 96.94 48 ASN B C 1
ATOM 1035 O O . ASN B 1 48 ? -0.383 -5.348 -10.828 1 96.94 48 ASN B O 1
ATOM 1039 N N . ALA B 1 49 ? -1.168 -3.863 -12.328 1 95.25 49 ALA B N 1
ATOM 1040 C CA . ALA B 1 49 ? -0.307 -2.803 -11.812 1 95.25 49 ALA B CA 1
ATOM 1041 C C . ALA B 1 49 ? -0.664 -2.459 -10.367 1 95.25 49 ALA B C 1
ATOM 1043 O O . ALA B 1 49 ? 0.22 -2.32 -9.523 1 95.25 49 ALA B O 1
ATOM 1044 N N . ALA B 1 50 ? -1.931 -2.379 -10.133 1 95.81 50 ALA B N 1
ATOM 1045 C CA . ALA B 1 50 ? -2.408 -2.078 -8.781 1 95.81 50 ALA B CA 1
ATOM 1046 C C . ALA B 1 50 ? -2.006 -3.176 -7.801 1 95.81 50 ALA B C 1
ATOM 1048 O O . ALA B 1 50 ? -1.608 -2.891 -6.668 1 95.81 50 ALA B O 1
ATOM 1049 N N . LEU B 1 51 ? -2.092 -4.383 -8.219 1 97.5 51 LEU B N 1
ATOM 1050 C CA . LEU B 1 51 ? -1.717 -5.516 -7.383 1 97.5 51 LEU B CA 1
ATOM 1051 C C . LEU B 1 51 ? -0.235 -5.461 -7.027 1 97.5 51 LEU B C 1
ATOM 1053 O O . LEU B 1 51 ? 0.133 -5.609 -5.859 1 97.5 51 LEU B O 1
ATOM 1057 N N . VAL B 1 52 ? 0.575 -5.211 -8 1 97.38 52 VAL B N 1
ATOM 1058 C CA . VAL B 1 52 ? 2.02 -5.148 -7.805 1 97.38 52 VAL B CA 1
ATOM 1059 C C . VAL B 1 52 ? 2.363 -4.012 -6.844 1 97.38 52 VAL B C 1
ATOM 1061 O O . VAL B 1 52 ? 3.146 -4.199 -5.91 1 97.38 52 VAL B O 1
ATOM 1064 N N . GLU B 1 53 ? 1.742 -2.908 -7.109 1 95.31 53 GLU B N 1
ATOM 1065 C CA . GLU B 1 53 ? 1.995 -1.752 -6.254 1 95.31 53 GLU B CA 1
ATOM 1066 C C . GLU B 1 53 ? 1.571 -2.029 -4.812 1 95.31 53 GLU B C 1
ATOM 1068 O O . GLU B 1 53 ? 2.299 -1.705 -3.873 1 95.31 53 GLU B O 1
ATOM 1073 N N . PHE B 1 54 ? 0.439 -2.65 -4.617 1 97.12 54 PHE B N 1
ATOM 1074 C CA . PHE B 1 54 ? -0.08 -2.977 -3.297 1 97.12 54 PHE B CA 1
ATOM 1075 C C . PHE B 1 54 ? 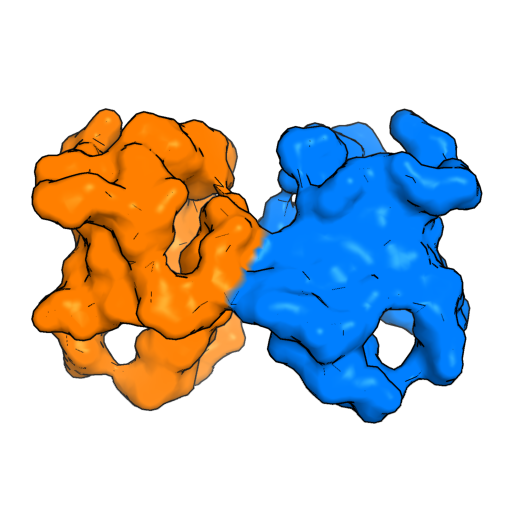0.858 -3.93 -2.566 1 97.12 54 PHE B C 1
ATOM 1077 O O . PHE B 1 54 ? 1.24 -3.678 -1.422 1 97.12 54 PHE B O 1
ATOM 1084 N N . LEU B 1 55 ? 1.219 -4.953 -3.221 1 97.88 55 LEU B N 1
ATOM 1085 C CA . LEU B 1 55 ? 2.072 -5.957 -2.6 1 97.88 55 LEU B CA 1
ATOM 1086 C C . LEU B 1 55 ? 3.443 -5.379 -2.264 1 97.88 55 LEU B C 1
ATOM 1088 O O . LEU B 1 55 ? 3.996 -5.656 -1.197 1 97.88 55 LEU B O 1
ATOM 1092 N N . ALA B 1 56 ? 4.004 -4.586 -3.16 1 97.5 56 ALA B N 1
ATOM 1093 C CA . ALA B 1 56 ? 5.305 -3.969 -2.914 1 97.5 56 ALA B CA 1
ATOM 1094 C C . ALA B 1 56 ? 5.277 -3.117 -1.647 1 97.5 56 ALA B C 1
ATOM 1096 O O . ALA B 1 56 ? 6.16 -3.232 -0.796 1 97.5 56 ALA B O 1
ATOM 1097 N N . ALA B 1 57 ? 4.203 -2.352 -1.526 1 94.19 57 ALA B N 1
ATOM 1098 C CA . ALA B 1 57 ? 4.086 -1.452 -0.382 1 94.19 57 ALA B CA 1
ATOM 1099 C C . ALA B 1 57 ? 3.826 -2.232 0.904 1 94.19 57 ALA B C 1
ATOM 1101 O O . ALA B 1 57 ? 4.477 -1.992 1.924 1 94.19 57 ALA B O 1
ATOM 1102 N N . ALA B 1 58 ? 2.932 -3.189 0.871 1 95.06 58 ALA B N 1
ATOM 1103 C CA . ALA B 1 58 ? 2.523 -3.951 2.049 1 95.06 58 ALA B CA 1
ATOM 1104 C C . ALA B 1 58 ? 3.676 -4.801 2.58 1 95.06 58 ALA B C 1
ATOM 1106 O O . ALA B 1 58 ? 3.773 -5.043 3.785 1 95.06 58 ALA B O 1
ATOM 1107 N N . LEU B 1 59 ? 4.527 -5.16 1.659 1 95.56 59 LEU B N 1
ATOM 1108 C CA . LEU B 1 59 ? 5.598 -6.074 2.045 1 95.56 59 LEU B CA 1
ATOM 1109 C C . LEU B 1 59 ? 6.926 -5.332 2.16 1 95.56 59 LEU B C 1
ATOM 1111 O O . LEU B 1 59 ? 7.941 -5.926 2.533 1 95.56 59 LEU B O 1
ATOM 1115 N N . GLY B 1 60 ? 6.934 -4.07 1.77 1 94.06 60 GLY B N 1
ATOM 1116 C CA . GLY B 1 60 ? 8.125 -3.25 1.895 1 94.06 60 GLY B CA 1
ATOM 1117 C C . GLY B 1 60 ? 9.227 -3.641 0.922 1 94.06 60 GLY B C 1
ATOM 1118 O O . GLY B 1 60 ? 10.406 -3.604 1.267 1 94.06 60 GLY B O 1
ATOM 1119 N N . VAL B 1 61 ? 8.875 -4.129 -0.239 1 96.56 61 VAL B N 1
ATOM 1120 C CA . VAL B 1 61 ? 9.852 -4.531 -1.242 1 96.56 61 VAL B CA 1
ATOM 1121 C C . VAL B 1 61 ? 9.758 -3.607 -2.455 1 96.56 61 VAL B C 1
ATOM 1123 O O . VAL B 1 61 ? 8.844 -2.787 -2.549 1 96.56 61 VAL B O 1
ATOM 1126 N N . ARG B 1 62 ? 10.789 -3.703 -3.416 1 96.75 62 ARG B N 1
ATOM 1127 C CA . ARG B 1 62 ? 10.727 -2.945 -4.66 1 96.75 62 ARG B CA 1
ATOM 1128 C C . ARG B 1 62 ? 9.656 -3.506 -5.59 1 96.75 62 ARG B C 1
ATOM 1130 O O . ARG B 1 62 ? 9.422 -4.719 -5.621 1 96.75 62 ARG B O 1
ATOM 1137 N N . ARG B 1 63 ? 9.047 -2.619 -6.297 1 96.88 63 ARG B N 1
ATOM 1138 C CA . ARG B 1 63 ? 8.086 -3.062 -7.309 1 96.88 63 ARG B CA 1
ATOM 1139 C C . ARG B 1 63 ? 8.711 -4.105 -8.227 1 96.88 63 ARG B C 1
ATOM 1141 O O . ARG B 1 63 ? 8.047 -5.062 -8.633 1 96.88 63 ARG B O 1
ATOM 1148 N N . ALA B 1 64 ? 9.938 -3.969 -8.523 1 97.19 64 ALA B N 1
ATOM 1149 C CA . ALA B 1 64 ? 10.648 -4.855 -9.438 1 97.19 64 ALA B CA 1
ATOM 1150 C C . ALA B 1 64 ? 10.797 -6.254 -8.844 1 97.19 64 ALA B C 1
ATOM 1152 O O . ALA B 1 64 ? 11.109 -7.211 -9.555 1 97.19 64 ALA B O 1
ATOM 1153 N N . ASP B 1 65 ? 10.625 -6.367 -7.574 1 97.94 65 ASP B N 1
ATOM 1154 C CA . ASP B 1 65 ? 10.781 -7.645 -6.887 1 97.94 65 ASP B CA 1
ATOM 1155 C C . ASP B 1 65 ? 9.461 -8.414 -6.855 1 97.94 65 ASP B C 1
ATOM 1157 O O . ASP B 1 65 ? 9.398 -9.539 -6.363 1 97.94 65 ASP B O 1
ATOM 1161 N N . VAL B 1 66 ? 8.43 -7.836 -7.367 1 98.5 66 VAL B N 1
ATOM 1162 C CA . VAL B 1 66 ? 7.109 -8.445 -7.449 1 98.5 66 VAL B CA 1
ATOM 1163 C C . VAL B 1 66 ? 6.812 -8.836 -8.891 1 98.5 66 VAL B C 1
ATOM 1165 O O . VAL B 1 66 ? 6.777 -7.984 -9.781 1 98.5 66 VAL B O 1
ATOM 1168 N N . GLU B 1 67 ? 6.562 -10.094 -9.125 1 98 67 GLU B N 1
ATOM 1169 C CA . GLU B 1 67 ? 6.387 -10.602 -10.484 1 98 67 GLU B CA 1
ATOM 1170 C C . GLU B 1 67 ? 5.109 -11.422 -10.609 1 98 67 GLU B C 1
ATOM 1172 O O . GLU B 1 67 ? 4.891 -12.359 -9.836 1 98 67 GLU B O 1
ATOM 1177 N N . LEU B 1 68 ? 4.305 -11.062 -11.531 1 97.88 68 LEU B N 1
ATOM 1178 C CA . LEU B 1 68 ? 3.135 -11.867 -11.867 1 97.88 68 LEU B CA 1
ATOM 1179 C C . LEU B 1 68 ? 3.531 -13.094 -12.688 1 97.88 68 LEU B C 1
ATOM 1181 O O . LEU B 1 68 ? 3.918 -12.969 -13.852 1 97.88 68 LEU B O 1
ATOM 1185 N N . LEU B 1 69 ? 3.402 -14.266 -12.141 1 97.5 69 LEU B N 1
ATOM 1186 C CA . LEU B 1 69 ? 3.814 -15.492 -12.812 1 97.5 69 LEU B CA 1
ATOM 1187 C C . LEU B 1 69 ? 2.682 -16.047 -13.672 1 97.5 69 LEU B C 1
ATOM 1189 O O . LEU B 1 69 ? 2.924 -16.578 -14.758 1 97.5 69 LEU B O 1
ATOM 1193 N N . ARG B 1 70 ? 1.489 -15.953 -13.117 1 96.94 70 ARG B N 1
ATOM 1194 C CA . ARG B 1 70 ? 0.316 -16.516 -13.781 1 96.94 70 ARG B CA 1
ATOM 1195 C C . ARG B 1 70 ? -0.925 -15.672 -13.492 1 96.94 70 ARG B C 1
ATOM 1197 O O . ARG B 1 70 ? -1.043 -15.078 -12.414 1 96.94 70 ARG B O 1
ATOM 1204 N N . GLY B 1 71 ? -1.86 -15.633 -14.477 1 95.75 71 GLY B N 1
ATOM 1205 C CA . GLY B 1 71 ? -3.16 -15.023 -14.242 1 95.75 71 GLY B CA 1
ATOM 1206 C C . GLY B 1 71 ? -3.242 -13.594 -14.727 1 95.75 71 GLY B C 1
ATOM 1207 O O . GLY B 1 71 ? -3.926 -12.766 -14.117 1 95.75 71 GLY B O 1
ATOM 1208 N N . GLU B 1 72 ? -2.551 -13.242 -15.711 1 92.38 72 GLU B N 1
ATOM 1209 C CA . GLU B 1 72 ? -2.531 -11.898 -16.266 1 92.38 72 GLU B CA 1
ATOM 1210 C C . GLU B 1 72 ? -3.938 -11.43 -16.641 1 92.38 72 GLU B C 1
ATOM 1212 O O . GLU B 1 72 ? -4.289 -10.266 -16.438 1 92.38 72 GLU B O 1
ATOM 1217 N N . THR B 1 73 ? -4.727 -12.375 -17.078 1 92.81 73 THR B N 1
ATOM 1218 C CA . THR B 1 73 ? -6.039 -11.977 -17.562 1 92.81 73 THR B CA 1
ATOM 1219 C C . THR B 1 73 ? -7.141 -12.523 -16.672 1 92.81 73 THR B C 1
ATOM 1221 O O . THR B 1 73 ? -8.328 -12.406 -16.984 1 92.81 73 THR B O 1
ATOM 1224 N N . GLY B 1 74 ? -6.918 -13.094 -15.617 1 94.25 74 GLY B N 1
ATOM 1225 C CA . GLY B 1 74 ? -7.922 -13.703 -14.758 1 94.25 74 GLY B CA 1
ATOM 1226 C C . GLY B 1 74 ? -7.883 -13.172 -13.336 1 94.25 74 GLY B C 1
ATOM 1227 O O . GLY B 1 74 ? -7.016 -12.367 -12.992 1 94.25 74 GLY B O 1
ATOM 1228 N N . ARG B 1 75 ? -8.797 -13.648 -12.547 1 95.38 75 ARG B N 1
ATOM 1229 C CA . ARG B 1 75 ? -8.898 -13.227 -11.156 1 95.38 75 ARG B CA 1
ATOM 1230 C C . ARG B 1 75 ? -7.945 -14.031 -10.273 1 95.38 75 ARG B C 1
ATOM 1232 O O . ARG B 1 75 ? -7.586 -13.586 -9.18 1 95.38 75 ARG B O 1
ATOM 1239 N N . ARG B 1 76 ? -7.711 -15.227 -10.641 1 97.06 76 ARG B N 1
ATOM 1240 C CA . ARG B 1 76 ? -6.758 -16.047 -9.906 1 97.06 76 ARG B CA 1
ATOM 1241 C C . ARG B 1 76 ? -5.332 -15.805 -10.383 1 97.06 76 ARG B C 1
ATOM 1243 O O . ARG B 1 76 ? -5.027 -16 -11.562 1 97.06 76 ARG B O 1
ATOM 1250 N N . LYS B 1 77 ? -4.418 -15.344 -9.383 1 97.69 77 LYS B N 1
ATOM 1251 C CA . LYS B 1 77 ? -3.068 -14.938 -9.758 1 97.69 77 LYS B CA 1
ATOM 1252 C C . LYS B 1 77 ? -2.021 -15.609 -8.875 1 97.69 77 LYS B C 1
ATOM 1254 O O . LYS B 1 77 ? -2.256 -15.844 -7.691 1 97.69 77 LYS B O 1
ATOM 1259 N N . THR B 1 78 ? -0.982 -15.898 -9.531 1 98.31 78 THR B N 1
ATOM 1260 C CA . THR B 1 78 ? 0.211 -16.312 -8.805 1 98.31 78 THR B CA 1
ATOM 1261 C C . THR B 1 78 ? 1.302 -15.258 -8.891 1 98.31 78 THR B C 1
ATOM 1263 O O . THR B 1 78 ? 1.688 -14.844 -9.984 1 98.31 78 THR B O 1
ATOM 1266 N N . VAL B 1 79 ? 1.812 -14.797 -7.789 1 98.75 79 VAL B N 1
ATOM 1267 C CA . VAL B 1 79 ? 2.779 -13.703 -7.75 1 98.75 79 VAL B CA 1
ATOM 1268 C C . VAL B 1 79 ? 4.035 -14.156 -7.004 1 98.75 79 VAL B C 1
ATOM 1270 O O . VAL B 1 79 ? 3.945 -14.75 -5.926 1 98.75 79 VAL B O 1
ATOM 1273 N N . ARG B 1 80 ? 5.102 -13.898 -7.586 1 98.81 80 ARG B N 1
ATOM 1274 C CA . ARG B 1 80 ? 6.391 -14.141 -6.945 1 98.81 80 ARG B CA 1
ATOM 1275 C C . ARG B 1 80 ? 6.949 -12.859 -6.344 1 98.81 80 ARG B C 1
ATOM 1277 O O . ARG B 1 80 ? 6.945 -11.805 -6.992 1 98.81 80 ARG B O 1
ATOM 1284 N N . VAL B 1 81 ? 7.344 -12.922 -5.125 1 98.75 81 VAL B N 1
ATOM 1285 C CA . VAL B 1 81 ? 7.945 -11.781 -4.445 1 98.75 81 VAL B CA 1
ATOM 1286 C C . VAL B 1 81 ? 9.344 -12.148 -3.959 1 98.75 81 VAL B C 1
ATOM 1288 O O . VAL B 1 81 ? 9.5 -12.953 -3.037 1 98.75 81 VAL B O 1
ATOM 1291 N N . ALA B 1 82 ? 10.328 -11.555 -4.523 1 98.31 82 ALA B N 1
ATOM 1292 C CA . ALA B 1 82 ? 11.719 -11.82 -4.16 1 98.31 82 ALA B CA 1
ATOM 1293 C C . ALA B 1 82 ? 12.094 -11.102 -2.867 1 98.31 82 ALA B C 1
ATOM 1295 O O . ALA B 1 82 ? 11.508 -10.062 -2.533 1 98.31 82 ALA B O 1
ATOM 1296 N N . GLY B 1 83 ? 13.023 -11.711 -2.127 1 96 83 GLY B N 1
ATOM 1297 C CA . GLY B 1 83 ? 13.633 -11.016 -1.001 1 96 83 GLY B CA 1
ATOM 1298 C C . GLY B 1 83 ? 12.875 -11.211 0.3 1 96 83 GLY B C 1
ATOM 1299 O O . GLY B 1 83 ? 13.234 -10.633 1.326 1 96 83 GLY B O 1
ATOM 1300 N N . ILE B 1 84 ? 11.797 -11.93 0.234 1 97.44 84 ILE B N 1
ATOM 1301 C CA . ILE B 1 84 ? 11.062 -12.203 1.464 1 97.44 84 ILE B CA 1
ATOM 1302 C C . ILE B 1 84 ? 10.695 -13.688 1.527 1 97.44 84 ILE B C 1
ATOM 1304 O O . ILE B 1 84 ? 10.844 -14.414 0.54 1 97.44 84 ILE B O 1
ATOM 1308 N N . THR B 1 85 ? 10.266 -14.102 2.723 1 97.94 85 THR B N 1
ATOM 1309 C CA . THR B 1 85 ? 9.789 -15.469 2.908 1 97.94 85 THR B CA 1
ATOM 1310 C C . THR B 1 85 ? 8.266 -15.523 2.9 1 97.94 85 THR B C 1
ATOM 1312 O O . THR B 1 85 ? 7.605 -14.492 3.055 1 97.94 85 THR B O 1
ATOM 1315 N N . ALA B 1 86 ? 7.797 -16.734 2.719 1 98.06 86 ALA B N 1
ATOM 1316 C CA . ALA B 1 86 ? 6.355 -16.953 2.82 1 98.06 86 ALA B CA 1
ATOM 1317 C C . ALA B 1 86 ? 5.832 -16.531 4.188 1 98.06 86 ALA B C 1
ATOM 1319 O O . ALA B 1 86 ? 4.754 -15.93 4.289 1 98.06 86 ALA B O 1
ATOM 1320 N N . ALA B 1 87 ? 6.555 -16.781 5.199 1 97 87 ALA B N 1
ATOM 1321 C CA . ALA B 1 87 ? 6.148 -16.438 6.555 1 97 87 ALA B CA 1
ATOM 1322 C C . ALA B 1 87 ? 6.023 -14.922 6.715 1 97 87 ALA B C 1
ATOM 1324 O O . ALA B 1 87 ? 5.086 -14.43 7.348 1 97 87 ALA B O 1
ATOM 1325 N N . ALA B 1 88 ? 6.926 -14.219 6.125 1 95.5 88 ALA B N 1
ATOM 1326 C CA . ALA B 1 88 ? 6.898 -12.758 6.195 1 95.5 88 ALA B CA 1
ATOM 1327 C C . ALA B 1 88 ? 5.684 -12.195 5.457 1 95.5 88 ALA B C 1
ATOM 1329 O O . ALA B 1 88 ? 5.051 -11.25 5.926 1 95.5 88 ALA B O 1
ATOM 1330 N N . ALA B 1 89 ? 5.387 -12.805 4.324 1 97.25 89 ALA B N 1
ATOM 1331 C CA . ALA B 1 89 ? 4.223 -12.359 3.555 1 97.25 89 ALA B CA 1
ATOM 1332 C C . ALA B 1 89 ? 2.932 -12.594 4.332 1 97.25 89 ALA B C 1
ATOM 1334 O O . ALA B 1 89 ? 2.064 -11.719 4.379 1 97.25 89 ALA B O 1
ATOM 1335 N N . VAL B 1 90 ? 2.852 -13.703 4.953 1 96.31 90 VAL B N 1
ATOM 1336 C CA . VAL B 1 90 ? 1.66 -14.039 5.723 1 96.31 90 VAL B CA 1
ATOM 1337 C C . VAL B 1 90 ? 1.508 -13.07 6.891 1 96.31 90 VAL B C 1
ATOM 1339 O O . VAL B 1 90 ? 0.414 -12.562 7.145 1 96.31 90 VAL B O 1
ATOM 1342 N N . ALA B 1 91 ? 2.545 -12.766 7.555 1 93.12 91 ALA B N 1
ATOM 1343 C CA . ALA B 1 91 ? 2.512 -11.852 8.695 1 93.12 91 ALA B CA 1
ATOM 1344 C C . ALA B 1 91 ? 2.041 -10.461 8.273 1 93.12 91 ALA B C 1
ATOM 1346 O O . ALA B 1 91 ? 1.296 -9.805 9 1 93.12 91 ALA B O 1
ATOM 1347 N N . ALA B 1 92 ? 2.418 -10.109 7.113 1 93.25 92 ALA B N 1
ATOM 1348 C CA . ALA B 1 92 ? 2.137 -8.75 6.656 1 93.25 92 ALA B CA 1
ATOM 1349 C C . ALA B 1 92 ? 0.729 -8.648 6.078 1 93.25 92 ALA B C 1
ATOM 1351 O O . ALA B 1 92 ? 0.079 -7.609 6.191 1 93.25 92 ALA B O 1
ATOM 1352 N N . LEU B 1 93 ? 0.239 -9.734 5.445 1 95.44 93 LEU B N 1
ATOM 1353 C CA . LEU B 1 93 ? -0.964 -9.617 4.629 1 95.44 93 LEU B CA 1
ATOM 1354 C C . LEU B 1 93 ? -2.158 -10.258 5.328 1 95.44 93 LEU B C 1
ATOM 1356 O O . LEU B 1 93 ? -3.307 -10.023 4.945 1 95.44 93 LEU B O 1
ATOM 1360 N N . ALA B 1 94 ? -1.988 -11.273 6.195 1 84.81 94 ALA B N 1
ATOM 1361 C CA . ALA B 1 94 ? -3.08 -12.023 6.805 1 84.81 94 ALA B CA 1
ATOM 1362 C C . ALA B 1 94 ? -3.742 -11.227 7.926 1 84.81 94 ALA B C 1
ATOM 1364 O O . ALA B 1 94 ? -4.793 -11.625 8.438 1 84.81 94 ALA B O 1
ATOM 1365 N N . SER B 1 95 ? -3.24 -9.969 8.242 1 62.19 95 SER B N 1
ATOM 1366 C CA . SER B 1 95 ? -3.869 -9.312 9.391 1 62.19 95 SER B CA 1
ATOM 1367 C C . SER B 1 95 ? -5.176 -8.633 8.992 1 62.19 95 SER B C 1
ATOM 1369 O O . SER B 1 95 ? -5.367 -8.281 7.824 1 62.19 95 SER B O 1
#

Nearest PDB structures (foldseek):
  1n91-assembly1_A  TM=8.407E-01  e=1.813E-08  Escherichia coli O157:H7 str. EDL933
  1yh5-assembly1_A  TM=8.366E-01  e=5.736E-07  Escherichia coli O157:H7 str. EDL933
  8rud-assembly1_B  TM=6.398E-01  e=3.036E+00  Rhizobium etli
  7os6-assembly2_AAA  TM=6.429E-01  e=3.678E+00  Rhizobium etli CFN 42
  7ou1-assembly1_BBB  TM=6.416E-01  e=3.678E+00  Rhizobium etli CFN 42

Foldseek 3Di:
DLQWADDPQKIKGKEFEAECDPDWAFDADDPSHTYTYFPFDLDLVTRVLRVLVVLCVLLVHDSVQKDWPDASNHRITMIIGHPDGRVSSCVRHRD/DLQWADDPQKIKGKEFEAECDPDWAFDADDPSHTYTYFPFDLDLVTRVLRVLVVLCVLLVHDSVQKAWPDASNHRITMIIGHPDGRVSSCVRHRD

Sequence (190 aa):
MAWARDEGGAAVLEILVQPRASRTRAVGEHDGRLKIQLAAPPVDGAANAALVEFLAAALGVRRADVELLRGETGRRKTVRVAGITAAAAVAALASMAWARDEGGAAVLEILVQPRASRTRAVGEHDGRLKIQLAAPPVDGAANAALVEFLAAALGVRRADVELLRGETGRRKTVRVAGITAAAAVAALAS

Solvent-accessible surface area (backbone atoms only — not comparable to full-atom values): 9688 Å² total; per-residue (Å²): 109,86,27,42,38,70,53,94,72,13,16,37,36,35,31,34,56,38,58,66,31,81,33,32,36,55,77,41,79,52,96,63,15,38,28,32,32,30,59,31,56,88,41,48,74,51,38,51,49,50,49,39,51,49,51,16,41,64,67,57,34,36,55,87,36,46,41,81,76,43,38,73,86,51,48,57,30,32,35,38,32,54,84,41,46,27,67,55,49,45,66,57,48,66,103,109,85,27,42,38,71,54,95,72,13,16,37,36,34,32,34,54,38,57,67,32,81,33,32,35,55,76,41,78,51,97,63,14,39,28,32,34,31,59,29,58,88,42,46,72,51,39,53,49,50,49,39,52,49,51,17,40,61,67,56,35,35,55,88,38,45,41,80,76,42,40,74,85,52,47,58,29,34,35,38,32,54,85,40,46,25,67,56,50,46,67,58,48,67,103

Organism: Anaeromyxobacter dehalogenans (strain ATCC BAA-258 / DSM 21875 / 2CP-1) (NCBI:txid455488)

Radius of gyration: 16.14 Å; Cα contacts (8 Å, |Δi|>4): 450; chains: 2; bounding box: 28×44×37 Å

pLDDT: mean 95.4, std 4.64, range [62.12, 98.81]

Secondary structure (DSSP, 8-state):
-TTEEEETTEEEEEEEEE-S-SS-EEEEEETTEEEEE-SS-S-HHHHHHHHHHHHHHHHT--GGGEEEEE-TTSSEEEEEEETS-HHHHHHHH--/-TTEEEETTEEEEEEEEE-S-SS-EEEEEETTEEEEE-SS-S-HHHHHHHHHHHHHHHHT--GGGEEEEE-TTSSEEEEEEETS-HHHHHHHH--